Protein AF-A0A7C7SXH1-F1 (afdb_monomer)

Sequence (240 aa):
MQTIDVVIFTVVITLVTLAMAQTVIFKLSSDSTQVHVIHKIIGRLGLGAAGFALFLSVFVLGENKGVLLILIVLAIAAIGSFLQKLKKRGEPKPENPPVPDDQISSHEPDATLAWCANCQTHTYPGKQTVTPTDEYGNVTSTYQVECCGHCQSHMLWNVPSTIRKTTYGCCGCATVPALIMLACLIWGWLYGSQNGFALAAIMAVLLLPIMGFVTWFVYLHTRWRSWVKRQRTQSTSQTG

Structure (mmCIF, N/CA/C/O backbone):
data_AF-A0A7C7SXH1-F1
#
_entry.id   AF-A0A7C7SXH1-F1
#
loop_
_atom_site.group_PDB
_atom_site.id
_atom_site.type_symbol
_atom_site.label_atom_id
_atom_site.label_alt_id
_atom_site.label_comp_id
_atom_site.label_asym_id
_atom_site.label_entity_id
_atom_site.label_seq_id
_atom_site.pdbx_PDB_ins_code
_atom_site.Cartn_x
_atom_site.Cartn_y
_atom_site.Cartn_z
_atom_site.occupancy
_atom_site.B_iso_or_equiv
_atom_site.auth_seq_id
_atom_site.auth_comp_id
_atom_site.auth_asym_id
_atom_site.auth_atom_id
_atom_site.pdbx_PDB_model_num
ATOM 1 N N . MET A 1 1 ? -16.141 6.640 25.175 1.00 61.34 1 MET A N 1
ATOM 2 C CA . MET A 1 1 ? -15.595 5.269 25.059 1.00 61.34 1 MET A CA 1
ATOM 3 C C . MET A 1 1 ? -15.003 4.922 26.419 1.00 61.34 1 MET A C 1
ATOM 5 O O . MET A 1 1 ? -14.313 5.773 26.964 1.00 61.34 1 MET A O 1
ATOM 9 N N . GLN A 1 2 ? -15.370 3.790 27.025 1.00 78.69 2 GLN A N 1
ATOM 10 C CA . GLN A 1 2 ? -14.862 3.411 28.353 1.00 78.69 2 GLN A CA 1
ATOM 11 C C . GLN A 1 2 ? -13.402 2.948 28.238 1.00 78.69 2 GLN A C 1
ATOM 13 O O . GLN A 1 2 ? -12.992 2.474 27.180 1.00 78.69 2 GLN A O 1
ATOM 18 N N . THR A 1 3 ? -12.615 3.049 29.312 1.00 75.31 3 THR A N 1
ATOM 19 C CA . THR A 1 3 ? -11.190 2.661 29.318 1.00 75.31 3 THR A CA 1
ATOM 20 C C . THR A 1 3 ? -10.972 1.231 28.816 1.00 75.31 3 THR A C 1
ATOM 22 O O . THR A 1 3 ? -10.034 0.974 28.066 1.00 75.31 3 THR A O 1
ATOM 25 N N . ILE A 1 4 ? -11.876 0.310 29.159 1.00 69.44 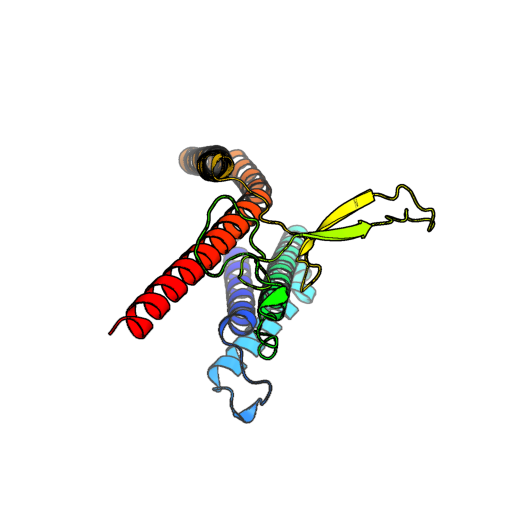4 ILE A N 1
ATOM 26 C CA . ILE A 1 4 ? -11.803 -1.091 28.729 1.00 69.44 4 ILE A CA 1
ATOM 27 C C . ILE A 1 4 ? -12.020 -1.264 27.219 1.00 69.44 4 ILE A C 1
ATOM 29 O O . ILE A 1 4 ? -11.325 -2.061 26.593 1.00 69.44 4 ILE A O 1
ATOM 33 N N . ASP A 1 5 ? -12.896 -0.457 26.608 1.00 80.00 5 ASP A N 1
ATOM 34 C CA . ASP A 1 5 ? -13.114 -0.465 25.158 1.00 80.00 5 ASP A CA 1
ATOM 35 C C . ASP A 1 5 ? -11.825 -0.068 24.426 1.00 80.00 5 ASP A C 1
ATOM 37 O O . ASP A 1 5 ? -11.448 -0.693 23.438 1.00 80.00 5 ASP A O 1
ATOM 41 N N . VAL A 1 6 ? -11.129 0.959 24.932 1.00 77.38 6 VAL A N 1
ATOM 42 C CA . VAL A 1 6 ? -9.878 1.463 24.343 1.00 77.38 6 VAL A CA 1
ATOM 43 C C . VAL A 1 6 ? -8.784 0.399 24.405 1.00 77.38 6 VAL A C 1
ATOM 45 O O . VAL A 1 6 ? -8.061 0.204 23.426 1.00 77.38 6 VAL A O 1
ATOM 48 N N . VAL A 1 7 ? -8.682 -0.326 25.524 1.00 70.06 7 VAL A N 1
ATOM 49 C CA . VAL A 1 7 ? -7.733 -1.439 25.678 1.00 70.06 7 VAL A CA 1
ATOM 50 C C . VAL A 1 7 ? -8.034 -2.544 24.667 1.00 70.06 7 VAL A C 1
ATOM 52 O O . VAL A 1 7 ? -7.127 -2.976 23.956 1.00 70.06 7 VAL A O 1
ATOM 55 N N . ILE A 1 8 ? -9.300 -2.953 24.537 1.00 74.88 8 ILE A N 1
ATOM 56 C CA . ILE A 1 8 ? -9.713 -3.997 23.588 1.00 74.88 8 ILE A CA 1
ATOM 57 C C . ILE A 1 8 ? -9.401 -3.574 22.146 1.00 74.88 8 ILE A C 1
ATOM 59 O O . ILE A 1 8 ? -8.771 -4.336 21.412 1.00 74.88 8 ILE A O 1
ATOM 63 N N . PHE A 1 9 ? -9.767 -2.349 21.752 1.00 82.25 9 PHE A N 1
ATOM 64 C CA . PHE A 1 9 ? -9.454 -1.804 20.426 1.00 82.25 9 PHE A CA 1
ATOM 65 C C . PHE A 1 9 ? -7.950 -1.828 20.148 1.00 82.25 9 PHE A C 1
ATOM 67 O O . PHE A 1 9 ? -7.515 -2.327 19.110 1.00 82.25 9 PHE A O 1
ATOM 74 N N . THR A 1 10 ? -7.151 -1.326 21.089 1.00 76.69 10 THR A N 1
ATOM 75 C CA . THR A 1 10 ? -5.697 -1.217 20.932 1.00 76.69 10 THR A CA 1
ATOM 76 C C . THR A 1 10 ? -5.054 -2.592 20.776 1.00 76.69 10 THR A C 1
ATOM 78 O O . THR A 1 10 ? -4.259 -2.796 19.858 1.00 76.69 10 THR A O 1
ATOM 81 N N . VAL A 1 11 ? -5.422 -3.558 21.623 1.00 74.50 11 VAL A N 1
ATOM 82 C CA . VAL A 1 11 ? -4.876 -4.923 21.577 1.00 74.50 11 VAL A CA 1
ATOM 83 C C . VAL A 1 11 ? -5.246 -5.614 20.265 1.00 74.50 11 VAL A C 1
ATOM 85 O O . VAL A 1 11 ? -4.367 -6.148 19.588 1.00 74.50 11 VAL A O 1
ATOM 88 N N . VAL A 1 12 ? -6.520 -5.561 19.864 1.00 81.25 12 VAL A N 1
ATOM 89 C CA . VAL A 1 12 ? -6.998 -6.220 18.640 1.00 81.25 12 VAL A CA 1
ATOM 90 C C . VAL A 1 12 ? -6.325 -5.633 17.402 1.00 81.25 12 VAL A C 1
ATOM 92 O O . VAL A 1 12 ? -5.764 -6.379 16.599 1.00 81.25 12 VAL A O 1
ATOM 95 N N . ILE A 1 13 ? -6.312 -4.304 17.268 1.00 83.94 13 ILE A N 1
ATOM 96 C CA . ILE A 1 13 ? -5.697 -3.628 16.118 1.00 83.94 13 ILE A CA 1
ATOM 97 C C . ILE A 1 13 ? -4.200 -3.940 16.047 1.00 83.94 13 ILE A C 1
ATOM 99 O O . ILE A 1 13 ? -3.688 -4.231 14.965 1.00 83.94 13 ILE A O 1
ATOM 103 N N . THR A 1 14 ? -3.501 -3.935 17.185 1.00 77.75 14 THR A N 1
ATOM 104 C CA . THR A 1 14 ? -2.058 -4.209 17.237 1.00 77.75 14 THR A CA 1
ATOM 105 C C . THR A 1 14 ? -1.744 -5.631 16.776 1.00 77.75 14 THR A C 1
ATOM 107 O O . THR A 1 14 ? -0.884 -5.820 15.915 1.00 77.75 14 THR A O 1
ATOM 110 N N . LEU A 1 15 ? -2.466 -6.634 17.286 1.00 72.12 15 LEU A N 1
ATOM 111 C CA . LEU A 1 15 ? -2.242 -8.038 16.930 1.00 72.12 15 LEU A CA 1
ATOM 112 C C . LEU A 1 15 ? -2.565 -8.325 15.458 1.00 72.12 15 LEU A C 1
ATOM 114 O O . LEU A 1 15 ? -1.785 -8.998 14.780 1.00 72.12 15 LEU A O 1
ATOM 118 N N . VAL A 1 16 ? -3.672 -7.782 14.941 1.00 78.31 16 VAL A N 1
ATOM 119 C CA . VAL A 1 16 ? -4.055 -7.933 13.527 1.00 78.31 16 VAL A CA 1
ATOM 120 C C . VAL A 1 16 ? -3.039 -7.242 12.615 1.00 78.31 16 VAL A C 1
ATOM 122 O O . VAL A 1 16 ? -2.594 -7.831 11.629 1.00 78.31 16 VAL A O 1
ATOM 125 N N . THR A 1 17 ? -2.603 -6.028 12.960 1.00 81.81 17 THR A N 1
ATOM 126 C CA . THR A 1 17 ? -1.604 -5.286 12.177 1.00 81.81 17 THR A CA 1
ATOM 127 C C . THR A 1 17 ? -0.257 -6.004 12.167 1.00 81.81 17 THR A C 1
ATOM 129 O O . THR A 1 17 ? 0.349 -6.134 11.105 1.00 81.81 17 THR A O 1
ATOM 132 N N . LEU A 1 18 ? 0.199 -6.528 13.311 1.00 75.56 18 LEU A N 1
ATOM 133 C CA . LEU A 1 18 ? 1.439 -7.306 13.406 1.00 75.56 18 LEU A CA 1
ATOM 134 C C . LEU A 1 18 ? 1.384 -8.577 12.550 1.00 75.56 18 LEU A C 1
ATOM 136 O O . LEU A 1 18 ? 2.324 -8.843 11.800 1.00 75.56 18 LEU A O 1
ATOM 140 N N . ALA A 1 19 ? 0.287 -9.335 12.603 1.00 75.62 19 ALA A N 1
ATOM 141 C CA . ALA A 1 19 ? 0.119 -10.531 11.776 1.00 75.62 19 ALA A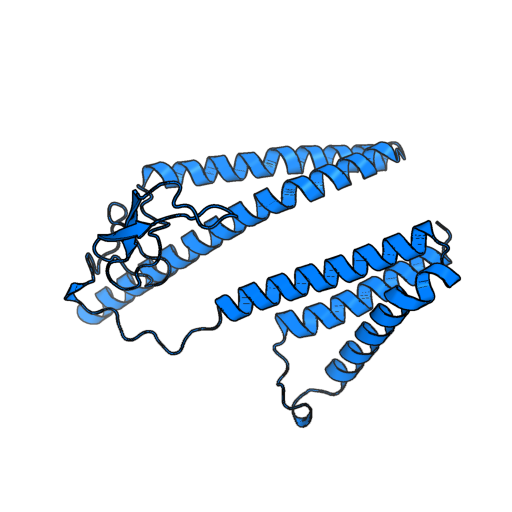 CA 1
ATOM 142 C C . ALA A 1 19 ? 0.070 -10.198 10.272 1.00 75.62 19 ALA A C 1
ATOM 144 O O . ALA A 1 19 ? 0.693 -10.880 9.450 1.00 75.62 19 ALA A O 1
ATOM 145 N N . MET A 1 20 ? -0.594 -9.104 9.893 1.00 79.75 20 MET A N 1
ATOM 146 C CA . MET A 1 20 ? -0.605 -8.650 8.501 1.00 79.75 20 MET A CA 1
ATOM 147 C C . MET A 1 20 ? 0.773 -8.160 8.045 1.00 79.75 20 MET A C 1
ATOM 149 O O . MET A 1 20 ? 1.220 -8.532 6.958 1.00 79.75 20 MET A O 1
ATOM 153 N N . ALA A 1 21 ? 1.492 -7.410 8.881 1.00 74.81 21 ALA A N 1
ATOM 154 C CA . ALA A 1 21 ? 2.858 -6.974 8.607 1.00 74.81 21 ALA A CA 1
ATOM 155 C C . ALA A 1 21 ? 3.801 -8.169 8.413 1.00 74.81 21 ALA A C 1
ATOM 157 O O . ALA A 1 21 ? 4.607 -8.169 7.484 1.00 74.81 21 ALA A O 1
ATOM 158 N N . GLN A 1 22 ? 3.652 -9.230 9.211 1.00 71.50 22 GLN A N 1
ATOM 159 C CA . GLN A 1 22 ? 4.402 -10.474 9.030 1.00 71.50 22 GLN A CA 1
ATOM 160 C C . GLN A 1 22 ? 4.177 -11.110 7.664 1.00 71.50 22 GLN A C 1
ATOM 162 O O . GLN A 1 22 ? 5.134 -11.484 6.984 1.00 71.50 22 GLN A O 1
ATOM 167 N N . THR A 1 23 ? 2.922 -11.159 7.235 1.00 70.00 23 THR A N 1
ATOM 168 C CA . THR A 1 23 ? 2.552 -11.787 5.967 1.00 70.00 23 THR A CA 1
ATOM 169 C C . THR A 1 23 ? 3.005 -10.948 4.762 1.00 70.00 23 THR A C 1
ATOM 171 O O . THR A 1 23 ? 3.428 -11.490 3.743 1.00 70.00 23 THR A O 1
ATOM 174 N N . VAL A 1 24 ? 2.967 -9.615 4.867 1.00 66.94 24 VAL A N 1
ATOM 175 C CA . VAL A 1 24 ? 3.350 -8.694 3.780 1.00 66.94 24 VAL A CA 1
ATOM 176 C C . VAL A 1 24 ? 4.870 -8.504 3.689 1.00 66.94 24 VAL A C 1
ATOM 178 O O . VAL A 1 24 ? 5.433 -8.520 2.589 1.00 66.94 24 VAL A O 1
ATOM 181 N N . ILE A 1 25 ? 5.554 -8.310 4.819 1.00 63.72 25 ILE A N 1
ATOM 182 C CA . ILE A 1 25 ? 6.959 -7.878 4.864 1.00 63.72 25 ILE A CA 1
ATOM 183 C C . ILE A 1 25 ? 7.896 -9.084 4.840 1.00 63.72 25 ILE A C 1
ATOM 185 O O . ILE A 1 25 ? 8.724 -9.187 3.934 1.00 63.72 25 ILE A O 1
ATOM 189 N N . PHE A 1 26 ? 7.726 -10.022 5.774 1.00 54.56 26 PHE A N 1
ATOM 190 C CA . PHE A 1 26 ? 8.754 -11.016 6.102 1.00 54.56 26 PHE A CA 1
ATOM 191 C C . PHE A 1 26 ? 8.768 -12.267 5.215 1.00 54.56 26 PHE A C 1
ATOM 193 O O . PHE A 1 26 ? 9.632 -13.112 5.412 1.00 54.56 26 PHE A O 1
ATOM 200 N N . LYS A 1 27 ? 7.863 -12.374 4.226 1.00 55.31 27 LYS A N 1
ATOM 201 C CA . LYS A 1 27 ? 7.794 -13.474 3.237 1.00 55.31 27 LYS A CA 1
ATOM 202 C C . LYS A 1 27 ? 8.101 -14.834 3.887 1.00 55.31 27 LYS A C 1
ATOM 204 O O . LYS A 1 27 ? 9.021 -15.538 3.484 1.00 55.31 27 LYS A O 1
ATOM 209 N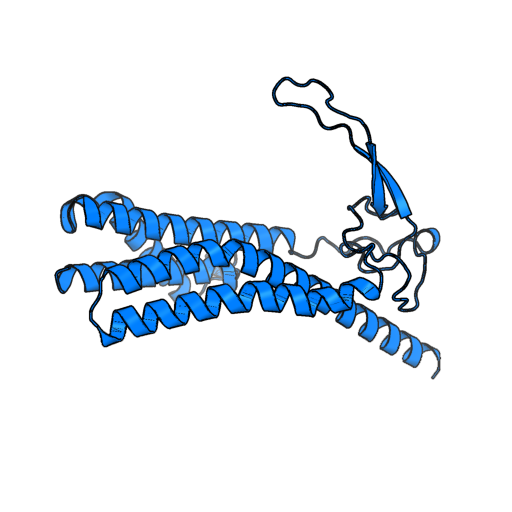 N . LEU A 1 28 ? 7.353 -15.146 4.946 1.00 55.31 28 LEU A N 1
ATOM 210 C CA . LEU A 1 28 ? 7.495 -16.396 5.683 1.00 55.31 28 LEU A CA 1
ATOM 211 C C . LEU A 1 28 ? 7.348 -17.565 4.706 1.00 55.31 28 LEU A C 1
ATOM 213 O O . LEU A 1 28 ? 6.404 -17.588 3.913 1.00 55.31 28 LEU A O 1
ATOM 217 N N . SER A 1 29 ? 8.315 -18.485 4.737 1.00 51.88 29 SER A N 1
ATOM 218 C CA . SER A 1 29 ? 8.296 -19.687 3.904 1.00 51.88 29 SER A CA 1
ATOM 219 C C . SER A 1 29 ? 6.962 -20.414 4.073 1.00 51.88 29 SER A C 1
ATOM 221 O O . SER A 1 29 ? 6.437 -20.507 5.186 1.00 51.88 29 SER A O 1
ATOM 223 N N . SER A 1 30 ? 6.409 -20.939 2.976 1.00 55.88 30 SER A N 1
ATOM 224 C CA . SER A 1 30 ? 5.232 -21.814 3.045 1.00 55.88 30 SER A CA 1
ATOM 225 C C . SER A 1 30 ? 5.538 -23.111 3.797 1.00 55.88 30 SER A C 1
ATOM 227 O O . SER A 1 30 ? 4.619 -23.782 4.263 1.00 55.88 30 SER A O 1
ATOM 229 N N . ASP A 1 31 ? 6.821 -23.460 3.926 1.00 56.00 31 ASP A N 1
ATOM 230 C CA . ASP A 1 31 ? 7.278 -24.553 4.768 1.00 56.00 31 ASP A CA 1
ATOM 231 C C . ASP A 1 31 ? 7.251 -24.131 6.242 1.00 56.00 31 ASP A C 1
ATOM 233 O O . ASP A 1 31 ? 8.115 -23.406 6.746 1.00 56.00 31 ASP A O 1
ATOM 237 N N . SER A 1 32 ? 6.230 -24.615 6.950 1.00 53.44 32 SER A N 1
ATOM 238 C CA . SER A 1 32 ? 6.022 -24.306 8.361 1.00 53.44 32 SER A CA 1
ATOM 239 C C . SER A 1 32 ? 7.185 -24.750 9.256 1.00 53.44 32 SER A C 1
ATOM 241 O O . SER A 1 32 ? 7.311 -24.233 10.365 1.00 53.44 32 SER A O 1
ATOM 243 N N . THR A 1 33 ? 8.049 -25.671 8.821 1.00 57.97 33 THR A N 1
ATOM 244 C CA . THR A 1 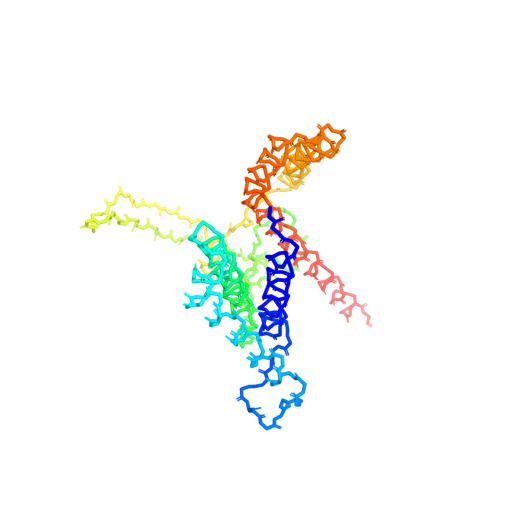33 ? 9.193 -26.142 9.620 1.00 57.97 33 THR A CA 1
ATOM 245 C C . THR A 1 33 ? 10.347 -25.135 9.658 1.00 57.97 33 THR A C 1
ATOM 247 O O . THR A 1 33 ? 11.066 -25.080 10.652 1.00 57.97 33 THR A O 1
ATOM 250 N N . GLN A 1 34 ? 10.453 -24.260 8.652 1.00 51.84 34 GLN A N 1
ATOM 251 C CA . GLN A 1 34 ? 11.508 -23.241 8.531 1.00 51.84 34 GLN A CA 1
ATOM 252 C C . GLN A 1 34 ? 11.148 -21.902 9.194 1.00 51.84 34 GLN A C 1
ATOM 254 O O . GLN A 1 34 ? 11.956 -20.975 9.248 1.00 51.84 34 GLN A O 1
ATOM 259 N N . VAL A 1 35 ? 9.920 -21.774 9.700 1.00 58.59 35 VAL A N 1
ATOM 260 C CA . VAL A 1 35 ? 9.429 -20.548 10.330 1.00 58.59 35 VAL A CA 1
ATOM 261 C C . VAL A 1 35 ? 9.722 -20.560 11.828 1.00 58.59 35 VAL A C 1
ATOM 263 O O . VAL A 1 35 ? 9.207 -21.408 12.564 1.00 58.59 35 VAL A O 1
ATOM 266 N N . HIS A 1 36 ? 10.482 -19.562 12.288 1.00 67.12 36 HIS A N 1
ATOM 267 C CA . HIS A 1 36 ? 10.787 -19.358 13.705 1.00 67.12 36 HIS A CA 1
ATOM 268 C C . HIS A 1 36 ? 9.501 -19.317 14.550 1.00 67.12 36 HIS A C 1
ATOM 270 O O . HIS A 1 36 ? 8.518 -18.668 14.178 1.00 67.12 36 HIS A O 1
ATOM 276 N N . VAL A 1 37 ? 9.506 -19.983 15.711 1.00 69.31 37 VAL A N 1
ATOM 277 C CA . VAL A 1 37 ? 8.318 -20.202 16.568 1.00 69.31 37 VAL A CA 1
ATOM 278 C C . VAL A 1 37 ? 7.564 -18.901 16.888 1.00 69.31 37 VAL A C 1
ATOM 280 O O . VAL A 1 37 ? 6.334 -18.878 16.892 1.00 69.31 37 VAL A O 1
ATOM 283 N N . ILE A 1 38 ? 8.294 -17.798 17.063 1.00 56.81 38 ILE A N 1
ATOM 284 C CA . ILE A 1 38 ? 7.754 -16.463 17.361 1.00 56.81 38 ILE A CA 1
ATOM 285 C C . ILE A 1 38 ? 6.778 -15.980 16.273 1.00 56.81 38 ILE A C 1
ATOM 287 O O . ILE A 1 38 ? 5.715 -15.448 16.590 1.00 56.81 38 ILE A O 1
ATOM 291 N N . HIS A 1 39 ? 7.071 -16.215 14.991 1.00 67.31 39 HIS A N 1
ATOM 292 C CA . HIS A 1 39 ? 6.182 -15.808 13.897 1.00 67.31 39 HIS A CA 1
ATOM 293 C C . HIS A 1 39 ? 4.887 -16.626 13.860 1.00 67.31 39 HIS A C 1
ATOM 295 O O . HIS A 1 39 ? 3.824 -16.085 13.563 1.00 67.31 39 HIS A O 1
ATOM 301 N N . LYS A 1 40 ? 4.942 -17.910 14.238 1.00 69.88 40 LYS A N 1
ATOM 302 C CA . LYS A 1 40 ? 3.739 -18.751 14.360 1.00 69.88 40 LYS A CA 1
ATOM 303 C C . LYS A 1 40 ? 2.828 -18.261 15.481 1.00 69.88 40 LYS A C 1
ATOM 305 O O . LYS A 1 40 ? 1.612 -18.231 15.308 1.00 69.88 40 LYS A O 1
ATOM 310 N N . ILE A 1 41 ? 3.413 -17.876 16.617 1.00 69.81 41 ILE A N 1
ATOM 311 C CA . ILE A 1 41 ? 2.668 -17.344 17.765 1.00 69.81 41 ILE A CA 1
ATOM 312 C C . ILE A 1 41 ? 1.967 -16.043 17.373 1.00 69.81 41 ILE A C 1
ATOM 314 O O . ILE A 1 41 ? 0.759 -15.927 17.557 1.00 69.81 41 ILE A O 1
ATOM 318 N N . ILE A 1 42 ? 2.691 -15.098 16.768 1.00 68.38 42 ILE A N 1
ATOM 319 C CA . ILE A 1 42 ? 2.122 -13.805 16.364 1.00 68.38 42 ILE A CA 1
ATOM 320 C C . ILE A 1 42 ? 1.016 -13.988 15.314 1.00 68.38 42 ILE A C 1
ATOM 322 O O . ILE A 1 42 ? -0.047 -13.385 15.449 1.00 68.38 42 ILE A O 1
ATOM 326 N N . GLY A 1 43 ? 1.205 -14.875 14.331 1.00 72.50 43 GLY A N 1
ATOM 327 C CA . GLY A 1 43 ? 0.164 -15.201 13.352 1.00 72.50 43 GLY A CA 1
ATOM 328 C C . GLY A 1 43 ? -1.107 -15.775 13.992 1.00 72.50 43 GLY A C 1
ATOM 329 O O . GLY A 1 43 ? -2.211 -15.347 13.659 1.00 72.50 43 GLY A O 1
ATOM 330 N N . ARG A 1 44 ? -0.972 -16.695 14.960 1.00 78.50 44 ARG A N 1
ATOM 331 C CA . ARG A 1 44 ? -2.117 -17.262 15.699 1.00 78.50 44 ARG A CA 1
ATOM 332 C C . ARG A 1 44 ? -2.824 -16.224 16.568 1.00 78.50 44 ARG A C 1
ATOM 334 O O . ARG A 1 44 ? -4.050 -16.208 16.598 1.00 78.50 44 ARG A O 1
ATOM 341 N N . LEU A 1 45 ? -2.073 -15.350 17.239 1.00 67.69 45 LEU A N 1
ATOM 342 C CA . LEU A 1 45 ? -2.638 -14.266 18.047 1.00 67.69 45 LEU A CA 1
ATOM 343 C C . LEU A 1 45 ? -3.389 -13.246 17.184 1.00 67.69 45 LEU A C 1
ATOM 345 O O . LEU A 1 45 ? -4.492 -12.847 17.543 1.00 67.69 45 LEU A O 1
ATOM 349 N N . GLY A 1 46 ? -2.841 -12.867 16.026 1.00 74.62 46 GLY A N 1
ATOM 350 C CA . GLY A 1 46 ? -3.525 -11.983 15.081 1.00 74.62 46 GLY A CA 1
ATOM 351 C C . GLY A 1 46 ? -4.788 -12.607 14.489 1.00 74.62 46 GLY A C 1
ATOM 352 O O . GLY A 1 46 ? -5.809 -11.930 14.392 1.00 74.62 46 GLY A O 1
ATOM 353 N N . LEU A 1 47 ? -4.762 -13.907 14.166 1.00 82.00 47 LEU A N 1
ATOM 354 C CA . LEU A 1 47 ? -5.952 -14.632 13.712 1.00 82.00 47 LEU A CA 1
ATOM 355 C C . LEU A 1 47 ? -7.022 -14.709 14.812 1.00 82.00 47 LEU A C 1
ATOM 357 O O . LEU A 1 47 ? -8.195 -14.467 14.541 1.00 82.00 47 LEU A O 1
ATOM 361 N N . GLY A 1 48 ? -6.620 -14.992 16.054 1.00 78.94 48 GLY A N 1
ATOM 362 C CA . GLY A 1 48 ? -7.519 -14.985 17.208 1.00 78.94 48 GLY A CA 1
ATOM 363 C C . GLY A 1 48 ? -8.141 -13.608 17.454 1.00 78.94 48 GLY A C 1
ATOM 364 O O . GLY A 1 48 ? -9.348 -13.509 17.659 1.00 78.94 48 GLY A O 1
ATOM 365 N N . ALA A 1 49 ? -7.349 -12.537 17.353 1.00 77.25 49 ALA A N 1
ATOM 366 C CA . ALA A 1 49 ? -7.827 -11.161 17.473 1.00 77.25 49 ALA A CA 1
ATOM 367 C C . ALA A 1 49 ? -8.807 -10.779 16.350 1.00 77.25 49 ALA A C 1
ATOM 369 O O . ALA A 1 49 ? -9.827 -10.145 16.618 1.00 77.25 49 ALA A O 1
ATOM 370 N N . ALA A 1 50 ? -8.545 -11.208 15.111 1.00 80.38 50 ALA A N 1
ATOM 371 C CA . ALA A 1 50 ? -9.476 -11.028 14.000 1.00 80.38 50 ALA A CA 1
ATOM 372 C C . ALA A 1 50 ? -10.781 -11.812 14.219 1.00 80.38 50 ALA A C 1
ATOM 374 O O . ALA A 1 50 ? -11.861 -11.271 13.999 1.00 80.38 50 ALA A O 1
ATOM 375 N N . GLY A 1 51 ? -10.701 -13.052 14.714 1.00 80.25 51 GLY A N 1
ATOM 376 C CA . GLY A 1 51 ? -11.873 -13.846 15.088 1.00 80.25 51 GLY A CA 1
ATOM 377 C C . GLY A 1 51 ? -12.706 -13.173 16.183 1.00 80.25 51 GLY A C 1
ATOM 378 O O . GLY A 1 51 ? -13.920 -13.045 16.046 1.00 80.25 51 GLY A O 1
ATOM 379 N N . PHE A 1 52 ? -12.060 -12.656 17.232 1.00 86.06 52 PHE A N 1
ATOM 380 C CA . PHE A 1 52 ? -12.739 -11.867 18.261 1.00 86.06 52 PHE A CA 1
ATOM 381 C C . PHE A 1 52 ? -13.443 -10.644 17.660 1.00 86.06 52 PHE A C 1
ATOM 383 O O . PHE A 1 52 ? -14.621 -10.415 17.937 1.00 86.06 52 PHE A O 1
ATOM 390 N N . ALA A 1 53 ? -12.747 -9.884 16.809 1.00 86.69 53 ALA A N 1
ATOM 391 C CA . ALA A 1 53 ? -13.313 -8.712 16.157 1.00 86.69 53 ALA A CA 1
ATOM 392 C C . ALA A 1 53 ? -14.561 -9.062 15.338 1.00 86.69 53 ALA A C 1
ATOM 394 O O . ALA A 1 53 ? -15.570 -8.381 15.467 1.00 86.69 53 ALA A O 1
ATOM 395 N N . LEU A 1 54 ? -14.516 -10.130 14.541 1.00 80.38 54 LEU A N 1
ATOM 396 C CA . LEU A 1 54 ? -15.599 -10.500 13.629 1.00 80.38 54 LEU A CA 1
ATOM 397 C C . LEU A 1 54 ? -16.819 -11.110 14.329 1.00 80.38 54 LEU A C 1
ATOM 399 O O . LEU A 1 54 ? -17.939 -10.849 13.902 1.00 80.38 54 LEU A O 1
ATOM 403 N N . PHE A 1 55 ? -16.619 -11.902 15.387 1.00 83.00 55 PHE A N 1
ATOM 404 C CA . PHE A 1 55 ? -17.698 -12.717 15.962 1.00 83.00 55 PHE A CA 1
ATOM 405 C C . PHE A 1 55 ? -18.130 -12.302 17.371 1.00 83.00 55 PHE A C 1
ATOM 407 O O . PHE A 1 55 ? -19.280 -12.518 17.740 1.00 83.00 55 PHE A O 1
ATOM 414 N N . LEU A 1 56 ? -17.233 -11.717 18.171 1.00 80.94 56 LEU A N 1
ATOM 415 C CA . LEU A 1 56 ? -17.478 -11.463 19.599 1.00 80.94 56 LEU A CA 1
ATOM 416 C C . LEU A 1 56 ? -17.544 -9.972 19.950 1.00 80.94 56 LEU A C 1
ATOM 418 O O . LEU A 1 56 ? -18.119 -9.608 20.974 1.00 80.94 56 LEU A O 1
ATOM 422 N N . SER A 1 57 ? -17.001 -9.094 19.104 1.00 85.44 57 SER A N 1
ATOM 423 C CA . SER A 1 57 ? -16.891 -7.661 19.402 1.00 85.44 57 SER A CA 1
ATOM 424 C C . SER A 1 57 ? -18.236 -6.964 19.608 1.00 85.44 57 SER A C 1
ATOM 426 O O . SER A 1 57 ? -18.341 -6.114 20.486 1.00 85.44 57 SER A O 1
ATOM 428 N N . VAL A 1 58 ? -19.271 -7.337 18.850 1.00 84.00 58 VAL A N 1
ATOM 429 C CA . VAL A 1 58 ? -20.618 -6.750 18.947 1.00 84.00 58 VAL A CA 1
ATOM 430 C C . VAL A 1 58 ? -21.263 -7.065 20.296 1.00 84.00 58 VAL A C 1
ATOM 432 O O . VAL A 1 58 ? -21.864 -6.183 20.907 1.00 84.00 58 VAL A O 1
ATOM 435 N N . PHE A 1 59 ? -21.068 -8.284 20.804 1.00 80.38 59 PHE A N 1
ATOM 436 C CA . PHE A 1 59 ? -21.585 -8.705 22.108 1.00 80.38 59 PHE A CA 1
ATOM 437 C C . PHE A 1 59 ? -20.835 -8.053 23.276 1.00 80.38 59 PHE A C 1
ATOM 439 O O . PHE A 1 59 ? -21.441 -7.757 24.301 1.00 80.38 59 PHE A O 1
ATOM 446 N N . VAL A 1 60 ? -19.526 -7.817 23.128 1.00 78.31 60 VAL A N 1
ATOM 447 C CA . VAL A 1 60 ? -18.669 -7.298 24.210 1.00 78.31 60 VAL A CA 1
ATOM 448 C C . VAL A 1 60 ? -18.636 -5.767 24.259 1.00 78.31 60 VAL A C 1
ATOM 450 O O . VAL A 1 60 ? -18.650 -5.187 25.340 1.00 78.31 60 VAL A O 1
ATOM 453 N N . LEU A 1 61 ? -18.580 -5.096 23.106 1.00 83.06 61 LEU A N 1
ATOM 454 C CA . LEU A 1 61 ? -18.388 -3.640 23.004 1.00 83.06 61 LEU A CA 1
ATOM 455 C C . LEU A 1 61 ? -19.691 -2.879 22.704 1.00 83.06 61 LEU A C 1
ATOM 457 O O . LEU A 1 61 ? -19.715 -1.642 22.762 1.00 83.06 61 LEU A O 1
ATOM 461 N N . GLY A 1 62 ? -20.762 -3.609 22.385 1.00 87.31 62 GLY A N 1
ATOM 462 C CA . GLY A 1 62 ? -22.018 -3.077 21.869 1.00 87.31 62 GLY A CA 1
ATOM 463 C C . GLY A 1 62 ? -21.980 -2.849 20.356 1.00 87.31 62 GLY A C 1
ATOM 464 O O . GLY A 1 62 ? -20.915 -2.740 19.747 1.00 87.31 62 GLY A O 1
ATOM 465 N N . GLU A 1 63 ? -23.164 -2.740 19.754 1.00 85.69 63 GLU A N 1
ATOM 466 C CA . GLU A 1 63 ? -23.381 -2.749 18.301 1.00 85.69 63 GLU A CA 1
ATOM 467 C C . GLU A 1 63 ? -22.506 -1.742 17.543 1.00 85.69 63 GLU A C 1
ATOM 469 O O . GLU A 1 63 ? -21.676 -2.133 16.724 1.00 85.69 63 GLU A O 1
ATOM 474 N N . ASN A 1 64 ? -22.577 -0.458 17.903 1.00 87.06 64 ASN A N 1
ATOM 475 C CA . ASN A 1 64 ? -21.835 0.599 17.207 1.00 87.06 64 ASN A CA 1
ATOM 476 C C . ASN A 1 64 ? -20.309 0.405 17.260 1.00 87.06 64 ASN A C 1
ATOM 478 O O . ASN A 1 64 ? -19.609 0.630 16.274 1.00 87.06 64 ASN A O 1
ATOM 482 N N . LYS A 1 65 ? -19.771 -0.009 18.414 1.00 86.94 65 LYS A N 1
ATOM 483 C CA . LYS A 1 65 ? -18.319 -0.161 18.603 1.00 86.94 65 LYS A CA 1
ATOM 484 C C . LYS A 1 65 ? -17.807 -1.476 18.023 1.00 86.94 65 LYS A C 1
ATOM 486 O O . LYS A 1 65 ? -16.710 -1.500 17.472 1.00 86.94 65 LYS A O 1
ATOM 491 N N . GLY A 1 66 ? -18.591 -2.546 18.128 1.00 86.25 66 GLY A N 1
ATOM 492 C CA . GLY A 1 66 ? -18.278 -3.832 17.515 1.00 86.25 66 GLY A CA 1
ATOM 493 C C . GLY A 1 66 ? -18.218 -3.715 15.997 1.00 86.25 66 GLY A C 1
ATOM 494 O O . GLY A 1 66 ? -17.208 -4.074 15.396 1.00 86.25 66 GLY A O 1
ATOM 495 N N . VAL A 1 67 ? -19.230 -3.091 15.384 1.00 88.44 67 VAL A N 1
ATOM 496 C CA . VAL A 1 67 ? -19.241 -2.817 13.938 1.00 88.44 67 VAL A CA 1
ATOM 497 C C . VAL A 1 67 ? -18.038 -1.963 13.528 1.00 88.44 67 VAL A C 1
ATOM 499 O O . VAL A 1 67 ? -17.368 -2.286 12.548 1.00 88.44 67 VAL A O 1
ATOM 502 N N . LEU A 1 68 ? -17.687 -0.926 14.297 1.00 89.75 68 LEU A N 1
ATOM 503 C CA . LEU A 1 68 ? -16.491 -0.124 14.024 1.00 89.75 68 LEU A CA 1
ATOM 504 C C . LEU A 1 68 ? -15.201 -0.966 14.048 1.00 89.75 68 LEU A C 1
ATOM 506 O O . LEU A 1 68 ? -14.372 -0.842 13.147 1.00 89.75 68 LEU A O 1
ATOM 510 N N . LEU A 1 69 ? -15.028 -1.835 15.049 1.00 86.19 69 LEU A N 1
ATOM 511 C CA . LEU A 1 69 ? -13.853 -2.704 15.154 1.00 86.19 69 LEU A CA 1
ATOM 512 C C . LEU A 1 69 ? -13.778 -3.704 13.989 1.00 86.19 69 LEU A C 1
ATOM 514 O O . LEU A 1 69 ? -12.698 -3.919 13.437 1.00 86.19 69 LEU A O 1
ATOM 518 N N . ILE A 1 70 ? -14.923 -4.261 13.579 1.00 89.31 70 ILE A N 1
ATOM 519 C CA . ILE A 1 70 ? -15.049 -5.134 12.403 1.00 89.31 70 ILE A CA 1
ATOM 520 C C . ILE A 1 70 ?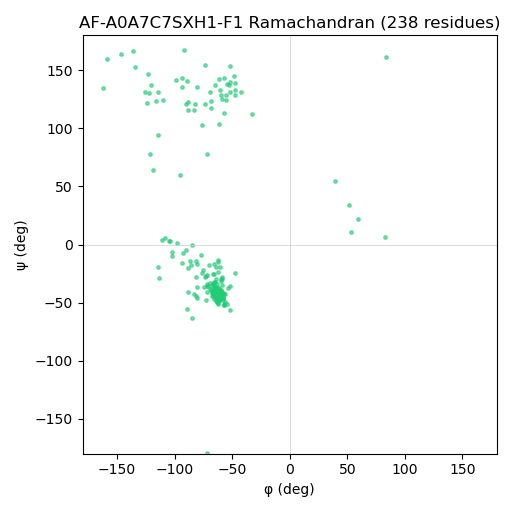 -14.555 -4.412 11.150 1.00 89.31 70 ILE A C 1
ATOM 522 O O . ILE A 1 70 ? -13.691 -4.930 10.441 1.00 89.31 70 ILE A O 1
ATOM 526 N N . LEU A 1 71 ? -15.060 -3.202 10.896 1.00 87.38 71 LEU A N 1
ATOM 527 C CA . LEU A 1 71 ? -14.689 -2.419 9.718 1.00 87.38 71 LEU A CA 1
ATOM 528 C C . LEU A 1 71 ? -13.189 -2.107 9.689 1.00 87.38 71 LEU A C 1
ATOM 530 O O . LEU A 1 71 ? -12.565 -2.221 8.636 1.00 87.38 71 LEU A O 1
ATOM 534 N N . ILE A 1 72 ? -12.588 -1.781 10.837 1.00 88.38 72 ILE A N 1
ATOM 535 C CA . ILE A 1 72 ? -11.143 -1.530 10.936 1.00 88.38 72 ILE A CA 1
ATOM 536 C C . ILE A 1 72 ? -10.339 -2.796 10.618 1.00 88.38 72 ILE A C 1
ATOM 538 O O . ILE A 1 72 ? -9.391 -2.738 9.835 1.00 88.38 72 ILE A O 1
ATOM 542 N N . VAL A 1 73 ? -10.710 -3.949 11.181 1.00 87.81 73 VAL A N 1
ATOM 543 C CA . VAL A 1 73 ? -10.013 -5.219 10.915 1.00 87.81 73 VAL A CA 1
ATOM 544 C C . VAL A 1 73 ? -10.124 -5.614 9.441 1.00 87.81 73 VAL A C 1
ATOM 546 O O . VAL A 1 73 ? -9.121 -5.999 8.836 1.00 87.81 73 VAL A O 1
ATOM 549 N N . LEU A 1 74 ? -11.304 -5.452 8.834 1.00 84.56 74 LEU A N 1
ATOM 550 C CA . LEU A 1 74 ? -11.502 -5.678 7.401 1.00 84.56 74 LEU A CA 1
ATOM 551 C C . LEU A 1 74 ? -10.672 -4.712 6.551 1.00 84.56 74 LEU A C 1
ATOM 553 O O . LEU A 1 74 ? -10.069 -5.141 5.569 1.00 84.56 74 LEU A O 1
ATOM 557 N N . ALA A 1 75 ? -10.577 -3.438 6.940 1.00 84.31 75 ALA A N 1
ATOM 558 C CA . ALA A 1 75 ? -9.739 -2.460 6.253 1.00 84.31 75 ALA A CA 1
ATOM 559 C C . ALA A 1 75 ? -8.253 -2.849 6.309 1.00 84.31 75 ALA A C 1
ATOM 561 O O . ALA A 1 75 ? -7.580 -2.837 5.279 1.00 84.31 75 ALA A O 1
ATOM 562 N N . ILE A 1 76 ? -7.742 -3.269 7.471 1.00 83.94 76 ILE A N 1
ATOM 563 C CA . ILE A 1 76 ? -6.354 -3.741 7.620 1.00 83.94 76 ILE A CA 1
ATOM 564 C C . ILE A 1 76 ? -6.107 -4.977 6.740 1.00 83.94 76 ILE A C 1
ATOM 566 O O . ILE A 1 76 ? -5.094 -5.046 6.037 1.00 83.94 76 ILE A O 1
ATOM 570 N N . ALA A 1 77 ? -7.041 -5.932 6.727 1.00 82.81 77 ALA A N 1
ATOM 571 C CA . ALA A 1 77 ? -6.954 -7.123 5.886 1.00 82.81 77 ALA A CA 1
ATOM 572 C C . ALA A 1 77 ? -6.979 -6.776 4.386 1.00 82.81 77 ALA A C 1
ATOM 574 O O . ALA A 1 77 ? -6.159 -7.286 3.620 1.00 82.81 77 ALA A O 1
ATOM 575 N N . ALA A 1 78 ? -7.869 -5.871 3.969 1.00 76.88 78 ALA A N 1
ATOM 576 C CA . ALA A 1 78 ? -7.983 -5.405 2.591 1.00 76.88 78 ALA A CA 1
ATOM 577 C C . ALA A 1 78 ? -6.717 -4.667 2.135 1.00 76.88 78 ALA A C 1
ATOM 579 O O . ALA A 1 78 ? -6.186 -4.976 1.067 1.00 76.88 78 ALA A O 1
ATOM 580 N N . ILE A 1 79 ? -6.181 -3.760 2.961 1.00 79.44 79 ILE A N 1
ATOM 581 C CA . ILE A 1 79 ? -4.914 -3.061 2.699 1.00 79.44 79 ILE A CA 1
ATOM 582 C C . ILE A 1 79 ? -3.774 -4.072 2.586 1.00 79.44 79 ILE A C 1
ATOM 584 O O . ILE A 1 79 ? -3.012 -4.034 1.623 1.00 79.44 79 ILE A O 1
ATOM 588 N N . GLY A 1 80 ? -3.659 -5.015 3.522 1.00 77.19 80 GLY A N 1
ATOM 589 C CA . GLY A 1 80 ? -2.604 -6.024 3.476 1.00 77.19 80 GLY A CA 1
ATOM 590 C C . GLY A 1 80 ? -2.714 -6.949 2.259 1.00 77.19 80 GLY A C 1
ATOM 591 O O . GLY A 1 80 ? -1.700 -7.249 1.631 1.00 77.19 80 GLY A O 1
ATOM 592 N N . SER A 1 81 ? -3.929 -7.337 1.862 1.00 79.88 81 SER A N 1
ATOM 593 C CA . SER A 1 81 ? -4.185 -8.105 0.635 1.00 79.88 81 SER A CA 1
ATOM 594 C C . SER A 1 81 ? -3.829 -7.306 -0.621 1.00 79.88 81 SER A C 1
ATOM 596 O O . SER A 1 81 ? -3.159 -7.814 -1.523 1.00 79.88 81 SER A O 1
ATOM 598 N N . PHE A 1 82 ? -4.184 -6.020 -0.661 1.00 77.75 82 PHE A N 1
ATOM 599 C CA . PHE A 1 82 ? -3.802 -5.115 -1.739 1.00 77.75 82 PHE A CA 1
ATOM 600 C C . PHE A 1 82 ? -2.278 -4.975 -1.842 1.00 77.75 82 PHE A C 1
ATOM 602 O O . PHE A 1 82 ? -1.720 -5.155 -2.924 1.00 77.75 82 PHE A O 1
ATOM 609 N N . LEU A 1 83 ? -1.586 -4.763 -0.719 1.00 76.06 83 LEU A N 1
ATOM 610 C CA . LEU A 1 83 ? -0.124 -4.707 -0.662 1.00 76.06 83 LEU A CA 1
ATOM 611 C C . LEU A 1 83 ? 0.522 -6.029 -1.094 1.00 76.06 83 LEU A C 1
ATOM 613 O O . LEU A 1 83 ? 1.501 -6.011 -1.839 1.00 76.06 83 LEU A O 1
ATOM 617 N N . GLN A 1 84 ? -0.033 -7.182 -0.708 1.00 72.44 84 GLN A N 1
ATOM 618 C CA . GLN A 1 84 ? 0.427 -8.481 -1.210 1.00 72.44 84 GLN A CA 1
ATOM 619 C C . GLN A 1 84 ? 0.213 -8.629 -2.713 1.00 72.44 84 GLN A C 1
ATOM 621 O O . GLN A 1 84 ? 1.091 -9.142 -3.401 1.00 72.44 84 GLN A O 1
ATOM 626 N N . LYS A 1 85 ? -0.928 -8.181 -3.244 1.00 74.19 85 LYS A N 1
ATOM 627 C CA . LYS A 1 85 ? -1.226 -8.230 -4.679 1.00 74.19 85 LYS A CA 1
ATOM 628 C C . LYS A 1 85 ? -0.283 -7.324 -5.470 1.00 74.19 85 LYS A C 1
ATOM 630 O O . LYS A 1 85 ? 0.195 -7.734 -6.525 1.00 74.19 85 LYS A O 1
ATOM 635 N N . LEU A 1 86 ? 0.043 -6.141 -4.946 1.00 72.19 86 LEU A N 1
ATOM 636 C CA . LEU A 1 86 ? 1.072 -5.262 -5.507 1.00 72.19 86 LEU A CA 1
ATOM 637 C C . LEU A 1 86 ? 2.460 -5.909 -5.450 1.00 72.19 86 LEU A C 1
ATOM 639 O O . LEU A 1 86 ? 3.185 -5.877 -6.440 1.00 72.19 86 LEU A O 1
ATOM 643 N N . LYS A 1 87 ? 2.808 -6.556 -4.332 1.00 63.00 87 LYS A N 1
ATOM 644 C CA . LYS A 1 87 ? 4.092 -7.248 -4.168 1.00 63.00 87 LYS A CA 1
ATOM 645 C C . LYS A 1 87 ? 4.218 -8.463 -5.089 1.00 63.00 87 LYS A C 1
ATOM 647 O O . LYS A 1 87 ? 5.260 -8.611 -5.701 1.00 63.00 87 LYS A O 1
ATOM 652 N N . LYS A 1 88 ? 3.170 -9.277 -5.257 1.00 58.97 88 LYS A N 1
ATOM 653 C CA . LYS A 1 88 ? 3.131 -10.402 -6.215 1.00 58.97 88 LYS A CA 1
ATOM 654 C C . LYS A 1 88 ? 3.183 -9.930 -7.669 1.00 58.97 88 LYS A C 1
ATOM 656 O O . LYS A 1 88 ? 3.801 -10.578 -8.500 1.00 58.97 88 LYS A O 1
ATOM 661 N N . ARG A 1 89 ? 2.598 -8.767 -7.984 1.00 53.94 89 ARG A N 1
ATOM 662 C CA . ARG A 1 89 ? 2.777 -8.107 -9.293 1.00 53.94 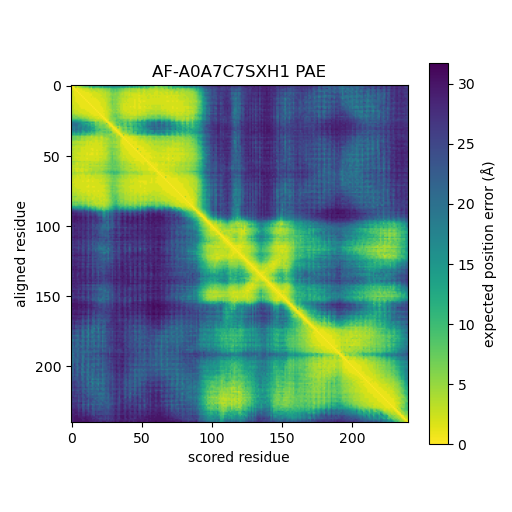89 ARG A CA 1
ATOM 663 C C . ARG A 1 89 ? 4.184 -7.533 -9.497 1.00 53.94 89 ARG A C 1
ATOM 665 O O . ARG A 1 89 ? 4.545 -7.245 -10.632 1.00 53.94 89 ARG A O 1
ATOM 672 N N . GLY A 1 90 ? 4.946 -7.362 -8.418 1.00 47.06 90 GLY A N 1
ATOM 673 C CA . GLY A 1 90 ? 6.338 -6.921 -8.412 1.00 47.06 90 GLY A CA 1
ATOM 674 C C . GLY A 1 90 ? 7.347 -8.015 -8.055 1.00 47.06 90 GLY A C 1
ATOM 675 O O . GLY A 1 90 ? 8.527 -7.691 -7.914 1.00 47.06 90 GLY A O 1
ATOM 676 N N . GLU A 1 91 ? 6.929 -9.281 -7.897 1.00 44.56 91 GLU A N 1
ATOM 677 C CA . GLU A 1 91 ? 7.887 -10.385 -7.875 1.00 44.56 91 GLU A CA 1
ATOM 678 C C . GLU A 1 91 ? 8.603 -10.367 -9.225 1.00 44.56 91 GLU A C 1
ATOM 680 O O . GLU A 1 91 ? 7.939 -10.191 -10.253 1.00 44.56 91 GLU A O 1
ATOM 685 N N . PRO A 1 92 ? 9.943 -10.471 -9.248 1.00 42.47 92 PRO A N 1
ATOM 686 C CA . PRO A 1 92 ? 10.643 -10.587 -10.508 1.00 42.47 92 PRO A CA 1
ATOM 687 C C . PRO A 1 92 ? 10.060 -11.813 -11.205 1.00 42.47 92 PRO A C 1
ATOM 689 O O . PRO A 1 92 ? 10.201 -12.939 -10.726 1.00 42.47 92 PRO A O 1
ATOM 692 N N . LYS A 1 93 ? 9.359 -11.579 -12.321 1.00 47.81 93 LYS A N 1
ATOM 693 C CA . LYS A 1 93 ? 9.174 -12.626 -13.320 1.00 47.81 93 LYS A CA 1
ATOM 694 C C . LYS A 1 93 ? 10.562 -13.228 -13.580 1.00 47.81 93 LYS A C 1
ATOM 696 O O . LYS A 1 93 ? 11.536 -12.465 -13.513 1.00 47.81 93 LYS A O 1
ATOM 701 N N . PRO A 1 94 ? 10.666 -14.545 -13.848 1.00 48.03 94 PRO A N 1
ATOM 702 C CA . PRO A 1 94 ? 11.909 -15.107 -14.383 1.00 48.03 94 PRO A CA 1
ATOM 703 C C . PRO A 1 94 ? 12.422 -14.139 -15.445 1.00 48.03 94 PRO A C 1
ATOM 705 O O . PRO A 1 94 ? 11.579 -13.636 -16.196 1.00 48.03 94 PRO A O 1
ATOM 708 N N . GLU A 1 95 ? 13.715 -13.783 -15.382 1.00 48.19 95 GLU A N 1
ATOM 709 C CA . GLU A 1 95 ? 14.331 -12.751 -16.227 1.00 48.19 95 GLU A CA 1
ATOM 710 C C . GLU A 1 95 ? 13.641 -12.753 -17.582 1.00 48.19 95 GLU A C 1
ATOM 712 O O . GLU A 1 95 ? 13.677 -13.762 -18.292 1.00 48.19 95 GLU A O 1
ATOM 717 N N . ASN A 1 96 ? 12.912 -11.668 -17.887 1.00 49.53 96 ASN A N 1
ATOM 718 C CA . ASN A 1 96 ? 12.393 -11.525 -19.236 1.00 49.53 96 ASN A CA 1
ATOM 719 C C . ASN A 1 96 ? 13.615 -11.717 -20.139 1.00 49.53 96 ASN A C 1
ATOM 721 O O . ASN A 1 96 ? 14.654 -11.113 -19.833 1.00 49.53 96 ASN A O 1
ATOM 725 N N . PRO A 1 97 ? 13.524 -12.561 -21.183 1.00 58.19 97 PRO A N 1
ATOM 726 C CA . PRO A 1 97 ? 14.616 -12.677 -22.132 1.00 58.19 97 PRO A CA 1
ATOM 727 C C . PRO A 1 97 ? 15.043 -11.258 -22.523 1.00 58.19 97 PRO A C 1
ATOM 729 O O . PRO A 1 97 ? 14.170 -10.381 -22.619 1.00 58.19 97 PRO A O 1
ATOM 732 N N . PRO A 1 98 ? 16.357 -10.999 -22.642 1.00 65.88 98 PRO A N 1
ATOM 733 C CA . PRO A 1 98 ? 16.849 -9.670 -22.967 1.00 65.88 98 PRO A CA 1
ATOM 734 C C . PRO A 1 98 ? 16.055 -9.136 -24.156 1.00 65.88 98 PRO A C 1
ATOM 736 O O . PRO A 1 98 ? 15.791 -9.874 -25.109 1.00 65.88 98 PRO A O 1
ATOM 739 N N . VAL A 1 99 ? 15.593 -7.887 -24.043 1.00 68.69 99 VAL A N 1
ATOM 740 C CA . VAL A 1 99 ? 14.837 -7.250 -25.124 1.00 68.69 99 VAL A CA 1
ATOM 741 C C . VAL A 1 99 ? 15.709 -7.337 -26.377 1.00 68.69 99 VAL A C 1
ATOM 743 O O . VAL A 1 99 ? 16.857 -6.901 -26.301 1.00 68.69 99 VAL A O 1
ATOM 746 N N . PRO A 1 100 ? 15.212 -7.917 -27.482 1.00 77.81 100 PRO A N 1
ATOM 747 C CA . PRO A 1 100 ? 15.976 -8.008 -28.718 1.00 77.81 100 PRO A CA 1
ATOM 748 C C . PRO A 1 100 ? 16.470 -6.624 -29.163 1.00 77.81 100 PRO A C 1
ATOM 750 O O . PRO A 1 100 ? 15.714 -5.651 -29.072 1.00 77.81 100 PRO A O 1
ATOM 753 N N . ASP A 1 101 ? 17.721 -6.525 -29.623 1.00 75.62 101 ASP A N 1
ATOM 754 C CA . ASP A 1 101 ? 18.352 -5.239 -29.969 1.00 75.62 101 ASP A CA 1
ATOM 755 C C . ASP A 1 101 ? 17.587 -4.487 -31.074 1.00 75.62 101 ASP A C 1
ATOM 757 O O . ASP A 1 101 ? 17.527 -3.261 -31.069 1.00 75.62 101 ASP A O 1
ATOM 761 N N . ASP A 1 102 ? 16.905 -5.206 -31.971 1.00 78.31 102 ASP A N 1
ATOM 762 C CA . ASP A 1 102 ? 16.043 -4.642 -33.018 1.00 78.31 102 ASP A CA 1
ATOM 763 C C . ASP A 1 102 ? 14.803 -3.916 -32.467 1.00 78.31 102 ASP A C 1
ATOM 765 O O . ASP A 1 102 ? 14.179 -3.117 -33.166 1.00 78.31 102 ASP A O 1
ATOM 769 N N . GLN A 1 103 ? 14.449 -4.156 -31.202 1.00 78.12 103 GLN A N 1
ATOM 770 C CA . GLN A 1 103 ? 13.297 -3.545 -30.537 1.00 78.12 103 GLN A CA 1
ATOM 771 C C . GLN A 1 103 ? 13.692 -2.408 -29.589 1.00 78.12 103 GLN A C 1
ATOM 773 O O . GLN A 1 103 ? 12.810 -1.707 -29.075 1.00 78.12 103 GLN A O 1
ATOM 778 N N . ILE A 1 104 ? 14.996 -2.200 -29.380 1.00 80.06 104 ILE A N 1
ATOM 779 C CA . ILE A 1 104 ? 15.552 -1.123 -28.565 1.00 80.06 104 ILE A CA 1
ATOM 780 C C . ILE A 1 104 ? 15.760 0.107 -29.450 1.00 80.06 104 ILE A C 1
ATOM 782 O O . ILE A 1 104 ? 16.465 0.066 -30.452 1.00 80.06 104 ILE A O 1
ATOM 786 N N . SER A 1 105 ? 15.148 1.231 -29.078 1.00 80.00 105 SER A N 1
ATOM 787 C CA . SER A 1 105 ? 15.291 2.479 -29.839 1.00 80.00 105 SER A CA 1
ATOM 788 C C . SER A 1 105 ? 16.493 3.317 -29.401 1.00 80.00 105 SER A C 1
ATOM 790 O O . SER A 1 105 ? 16.926 4.189 -30.143 1.00 80.00 105 SER A O 1
ATOM 792 N N . SER A 1 106 ? 17.015 3.093 -28.190 1.00 78.69 106 SER A N 1
ATOM 793 C CA . SER A 1 106 ? 18.266 3.692 -27.717 1.00 78.69 106 SER A CA 1
ATOM 794 C C . SER A 1 106 ? 18.818 2.940 -26.507 1.00 78.69 106 SER A C 1
ATOM 796 O O . SER A 1 106 ? 18.093 2.662 -25.548 1.00 78.69 106 SER A O 1
ATOM 798 N N . HIS A 1 107 ? 20.122 2.672 -26.518 1.00 74.25 107 HIS A N 1
ATOM 799 C CA . HIS A 1 107 ? 20.854 2.199 -25.339 1.00 74.25 107 HIS A CA 1
ATOM 800 C C . HIS A 1 107 ? 21.331 3.365 -24.459 1.00 74.25 107 HIS A C 1
ATOM 802 O O . HIS A 1 107 ? 21.607 3.185 -23.271 1.00 74.25 107 HIS A O 1
ATOM 808 N N . GLU A 1 108 ? 21.361 4.580 -25.010 1.00 77.94 108 GLU A N 1
ATOM 809 C CA . GLU A 1 108 ? 21.721 5.787 -24.282 1.00 77.94 108 GLU A CA 1
ATOM 810 C C . GLU A 1 108 ? 20.493 6.438 -23.628 1.00 77.94 108 GLU A C 1
ATOM 812 O O . GLU A 1 108 ? 19.414 6.488 -24.231 1.00 77.94 108 GLU A O 1
ATOM 817 N N . PRO A 1 109 ? 20.628 6.959 -22.393 1.00 68.56 109 PRO A N 1
ATOM 818 C CA . PRO A 1 109 ? 19.562 7.698 -21.735 1.00 68.56 109 PRO A CA 1
ATOM 819 C C . PRO A 1 109 ? 19.156 8.963 -22.495 1.00 68.56 109 PRO A C 1
ATOM 821 O O . PRO A 1 109 ? 19.805 10.001 -22.364 1.00 68.56 109 PRO A O 1
ATOM 824 N N . ASP A 1 110 ? 18.020 8.910 -23.188 1.00 70.81 110 ASP A N 1
ATOM 825 C CA . ASP A 1 110 ? 17.446 10.064 -23.873 1.00 70.81 110 ASP A CA 1
ATOM 826 C C . ASP A 1 110 ? 16.091 10.430 -23.258 1.00 70.81 110 ASP A C 1
ATOM 828 O O . ASP A 1 110 ? 15.167 9.627 -23.160 1.00 70.81 110 ASP A O 1
ATOM 832 N N . ALA A 1 111 ? 15.960 11.676 -22.805 1.00 65.12 111 ALA A N 1
ATOM 833 C CA . ALA A 1 111 ? 14.726 12.172 -22.205 1.00 65.12 111 ALA A CA 1
ATOM 834 C C . ALA A 1 111 ? 13.624 12.498 -23.232 1.00 65.12 111 ALA A C 1
ATOM 836 O O . ALA A 1 111 ? 12.508 12.821 -22.822 1.00 65.12 111 ALA A O 1
ATOM 837 N N . THR A 1 112 ? 13.940 12.473 -24.527 1.00 69.12 112 THR A N 1
ATOM 838 C CA . THR A 1 112 ? 13.010 12.729 -25.635 1.00 69.12 112 THR A CA 1
ATOM 839 C C . THR A 1 112 ? 12.381 11.451 -26.187 1.00 69.12 112 THR A C 1
ATOM 841 O O . THR A 1 112 ? 11.345 11.519 -26.845 1.00 69.12 112 THR A O 1
ATOM 844 N N . LEU A 1 113 ? 12.956 10.289 -25.868 1.00 72.38 113 LEU A N 1
ATOM 845 C CA . LEU A 1 113 ? 12.473 8.989 -26.316 1.00 72.38 113 LEU A CA 1
ATOM 846 C C . LEU A 1 113 ? 11.529 8.358 -25.290 1.00 72.38 113 LEU A C 1
ATOM 848 O O . LEU A 1 113 ? 11.740 8.436 -24.075 1.00 72.38 113 LEU A O 1
ATOM 852 N N . ALA A 1 114 ? 10.503 7.670 -25.789 1.00 69.00 114 ALA A N 1
ATOM 853 C CA . ALA A 1 114 ? 9.587 6.907 -24.954 1.00 69.00 114 ALA A CA 1
ATOM 854 C C . ALA A 1 114 ? 10.337 5.801 -24.199 1.00 69.00 114 ALA A C 1
ATOM 856 O O . ALA A 1 114 ? 11.259 5.167 -24.723 1.00 69.00 114 ALA A O 1
ATOM 857 N N . TRP A 1 115 ? 9.938 5.558 -22.953 1.00 74.00 115 TRP A N 1
ATOM 858 C CA . TRP A 1 115 ? 10.556 4.539 -22.111 1.00 74.00 115 TRP A CA 1
ATOM 859 C C . TRP A 1 115 ? 9.530 3.567 -21.576 1.00 74.00 115 TRP A C 1
ATOM 861 O O . TRP A 1 115 ? 8.506 3.948 -21.005 1.00 74.00 115 TRP A O 1
ATOM 871 N N . CYS A 1 116 ? 9.821 2.280 -21.713 1.00 73.25 116 CYS A N 1
ATOM 872 C CA . CYS A 1 116 ? 8.950 1.257 -21.183 1.00 73.25 116 CYS A CA 1
ATOM 873 C C . CYS A 1 116 ? 9.336 0.936 -19.735 1.00 73.25 116 CYS A C 1
ATOM 875 O O . CYS A 1 116 ? 10.399 0.378 -19.475 1.00 73.25 116 CYS A O 1
ATOM 877 N N . ALA A 1 117 ? 8.440 1.206 -18.781 1.00 65.25 117 ALA A N 1
ATOM 878 C CA . ALA A 1 117 ? 8.662 0.871 -17.371 1.00 65.25 117 ALA A CA 1
ATOM 879 C C . ALA A 1 117 ? 8.722 -0.642 -17.097 1.00 65.25 117 ALA A C 1
ATOM 881 O O . ALA A 1 117 ? 9.341 -1.066 -16.120 1.00 65.25 117 ALA A O 1
ATOM 882 N N . ASN A 1 118 ? 8.087 -1.447 -17.956 1.00 67.88 118 ASN A N 1
ATOM 883 C CA . ASN A 1 118 ? 8.072 -2.903 -17.849 1.00 67.88 118 ASN A CA 1
ATOM 884 C C . ASN A 1 118 ? 9.368 -3.525 -18.401 1.00 67.88 118 ASN A C 1
ATOM 886 O O . ASN A 1 118 ? 9.984 -4.349 -17.733 1.00 67.88 118 ASN A O 1
ATOM 890 N N . CYS A 1 119 ? 9.822 -3.076 -19.575 1.00 72.94 119 CYS A N 1
ATOM 891 C CA . CYS A 1 119 ? 11.083 -3.510 -20.189 1.00 72.94 119 CYS A CA 1
ATOM 892 C C . CYS A 1 119 ? 12.317 -2.797 -19.625 1.00 72.94 119 CYS A C 1
ATOM 894 O O . CYS A 1 119 ? 13.438 -3.219 -19.871 1.00 72.94 119 CYS A O 1
ATOM 896 N N . GLN A 1 120 ? 12.114 -1.706 -18.885 1.00 72.62 120 GLN A N 1
ATOM 897 C CA . GLN A 1 120 ? 13.159 -0.821 -18.375 1.00 72.62 120 GLN A CA 1
ATOM 898 C C . GLN A 1 120 ? 14.135 -0.339 -19.457 1.00 72.62 120 GLN A C 1
ATOM 900 O O . GLN A 1 120 ? 15.305 -0.142 -19.162 1.00 72.62 120 GLN A O 1
ATOM 905 N N . THR A 1 121 ? 13.675 -0.123 -20.688 1.00 76.75 121 THR A N 1
ATOM 906 C CA . THR A 1 121 ? 14.514 0.347 -21.799 1.00 76.75 121 THR A CA 1
ATOM 907 C C . THR A 1 121 ? 13.720 1.244 -22.748 1.00 76.75 121 THR A C 1
ATOM 909 O O . THR A 1 121 ? 12.483 1.282 -22.689 1.00 76.75 121 THR A O 1
ATOM 912 N N . HIS A 1 122 ? 14.430 1.985 -23.596 1.00 80.25 122 HIS A N 1
ATOM 913 C CA . HIS A 1 122 ? 13.828 2.677 -24.727 1.00 80.25 122 HIS A CA 1
ATOM 914 C C . HIS A 1 122 ? 13.465 1.652 -25.791 1.00 80.25 122 HIS A C 1
ATOM 916 O O . HIS A 1 122 ? 14.322 0.918 -26.270 1.00 80.25 122 HIS A O 1
ATOM 922 N N . THR A 1 123 ? 12.186 1.581 -26.135 1.00 78.12 123 THR A N 1
ATOM 923 C CA . THR A 1 123 ? 11.678 0.640 -27.138 1.00 78.12 123 THR A CA 1
ATOM 924 C C . THR A 1 123 ? 10.970 1.406 -28.231 1.00 78.12 123 THR A C 1
ATOM 926 O O . THR A 1 123 ? 10.285 2.384 -27.920 1.00 78.12 123 THR A O 1
ATOM 929 N N . TYR A 1 124 ? 11.032 0.916 -29.468 1.00 81.62 124 TYR A N 1
ATOM 930 C CA . TYR A 1 124 ? 10.224 1.484 -30.544 1.00 81.62 124 TYR A CA 1
ATOM 931 C C . TYR A 1 124 ? 8.722 1.454 -30.193 1.00 81.62 124 TYR A C 1
ATOM 933 O O . TYR A 1 124 ? 8.255 0.515 -29.528 1.00 81.62 124 TYR A O 1
ATOM 941 N N . PRO A 1 125 ? 7.953 2.483 -30.595 1.00 75.56 125 PRO A N 1
ATOM 942 C CA . PRO A 1 125 ? 6.517 2.520 -30.372 1.00 75.56 125 PRO A CA 1
ATOM 943 C C . PRO A 1 125 ? 5.819 1.451 -31.216 1.00 75.56 125 PRO A C 1
ATOM 945 O O . PRO A 1 125 ? 5.931 1.419 -32.438 1.00 75.56 125 PRO A O 1
ATOM 948 N N . GLY A 1 126 ? 5.077 0.576 -30.546 1.00 77.62 126 GLY A N 1
ATOM 949 C CA . GLY A 1 126 ? 4.059 -0.274 -31.148 1.00 77.62 126 GLY A CA 1
ATOM 950 C C . GLY A 1 126 ? 2.691 0.404 -31.096 1.00 77.62 126 GLY A C 1
ATOM 951 O O . GLY A 1 126 ? 2.489 1.383 -30.375 1.00 77.62 126 GLY A O 1
ATOM 952 N N . LYS A 1 127 ? 1.728 -0.137 -31.843 1.00 79.44 127 LYS A N 1
ATOM 953 C CA . LYS A 1 127 ? 0.324 0.280 -31.772 1.00 79.44 127 LYS A CA 1
ATOM 954 C C . LYS A 1 127 ? -0.536 -0.920 -31.423 1.00 79.44 127 LYS A C 1
ATOM 956 O O . LYS A 1 127 ? -0.437 -1.960 -32.069 1.00 79.44 127 LYS A O 1
ATOM 961 N N . GLN A 1 128 ? -1.392 -0.758 -30.425 1.00 77.31 128 GLN A N 1
ATOM 962 C CA . GLN A 1 128 ? -2.392 -1.748 -30.059 1.00 77.31 128 GLN A CA 1
ATOM 963 C C . GLN A 1 128 ? -3.780 -1.180 -30.327 1.00 77.31 128 GLN A C 1
ATOM 965 O O . GLN A 1 128 ? -4.091 -0.061 -29.920 1.00 77.31 128 GLN A O 1
ATOM 970 N N . THR A 1 129 ? -4.616 -1.958 -31.006 1.00 81.44 129 THR A N 1
ATOM 971 C CA . THR A 1 129 ? -6.027 -1.618 -31.191 1.00 81.44 129 THR A CA 1
ATOM 972 C C . THR A 1 129 ? -6.791 -2.051 -29.949 1.00 81.44 129 THR A C 1
ATOM 974 O O . THR A 1 129 ? -6.757 -3.224 -29.577 1.00 81.44 129 THR A O 1
ATOM 977 N N . VAL A 1 130 ? -7.446 -1.099 -29.292 1.00 76.75 130 VAL A N 1
ATOM 978 C CA . VAL A 1 130 ? -8.254 -1.330 -28.098 1.00 76.75 130 VAL A CA 1
ATOM 979 C C . VAL A 1 130 ? -9.716 -1.137 -28.471 1.00 76.75 130 VAL A C 1
ATOM 981 O O . VAL A 1 130 ? -10.107 -0.103 -29.014 1.00 76.75 130 VAL A O 1
ATOM 984 N N . THR A 1 131 ? -10.503 -2.172 -28.196 1.00 82.00 131 THR A N 1
ATOM 985 C CA . THR A 1 131 ? -11.920 -2.266 -28.548 1.00 82.00 131 THR A CA 1
ATOM 986 C C . THR A 1 131 ? -12.724 -2.470 -27.262 1.00 82.00 131 THR A C 1
ATOM 988 O O . THR A 1 131 ? -13.057 -3.605 -26.923 1.00 82.00 131 THR A O 1
ATOM 991 N N . PRO A 1 132 ? -12.958 -1.407 -26.469 1.00 78.31 132 PRO A N 1
ATOM 992 C CA . PRO A 1 132 ? -13.756 -1.490 -25.253 1.00 78.31 132 PRO A CA 1
ATOM 993 C C . PRO A 1 132 ? -15.183 -1.954 -25.551 1.00 78.31 132 PRO A C 1
ATOM 995 O O . PRO A 1 132 ? -15.888 -1.369 -26.380 1.00 78.31 132 PRO A O 1
ATOM 998 N N . THR A 1 133 ? -15.621 -2.974 -24.822 1.00 80.75 133 THR A N 1
ATOM 999 C CA . THR A 1 133 ? -17.012 -3.428 -24.790 1.00 80.75 133 THR A CA 1
ATOM 1000 C C . THR A 1 133 ? -17.725 -2.865 -23.565 1.00 80.75 133 THR A C 1
ATOM 1002 O O . THR A 1 133 ? -17.122 -2.777 -22.493 1.00 80.75 133 THR A O 1
ATOM 1005 N N . ASP A 1 134 ? -18.990 -2.482 -23.718 1.00 77.12 134 ASP A N 1
ATOM 1006 C CA . ASP A 1 134 ? -19.856 -2.123 -22.594 1.00 77.12 134 ASP A CA 1
ATOM 1007 C C . ASP A 1 134 ? -20.262 -3.357 -21.759 1.00 77.12 134 ASP A C 1
ATOM 1009 O O . ASP A 1 134 ? -19.877 -4.495 -22.046 1.00 77.12 134 ASP A O 1
ATOM 1013 N N . GLU A 1 135 ? -21.058 -3.127 -20.712 1.00 73.19 135 GLU A N 1
ATOM 1014 C CA . GLU A 1 135 ? -21.587 -4.172 -19.822 1.00 73.19 135 GLU A CA 1
ATOM 1015 C C . GLU A 1 135 ? -22.501 -5.188 -20.541 1.00 73.19 135 GLU A C 1
ATOM 1017 O O . GLU A 1 135 ? -22.750 -6.270 -20.011 1.00 73.19 135 GLU A O 1
ATOM 1022 N N . TYR A 1 136 ? -22.962 -4.871 -21.756 1.00 79.25 136 TYR A N 1
ATOM 1023 C CA . TYR A 1 136 ? -23.822 -5.704 -22.600 1.00 79.25 136 TYR A CA 1
ATOM 1024 C C . TYR A 1 136 ? -23.059 -6.379 -23.754 1.00 79.25 136 TYR A C 1
ATOM 1026 O O . TYR A 1 136 ? -23.662 -7.084 -24.562 1.00 79.25 136 TYR A O 1
ATOM 1034 N N . GLY A 1 137 ? -21.736 -6.193 -23.835 1.00 78.94 137 GLY A N 1
ATOM 1035 C CA . GLY A 1 137 ? -20.881 -6.772 -24.871 1.00 78.94 137 GLY A CA 1
ATOM 1036 C C . GLY A 1 137 ? -20.845 -5.993 -26.190 1.00 78.94 137 GLY A C 1
ATOM 1037 O O . GLY A 1 137 ? -20.218 -6.459 -27.142 1.00 78.94 137 GLY A O 1
ATOM 1038 N N . ASN A 1 138 ? -21.460 -4.810 -26.272 1.00 79.81 138 ASN A N 1
ATOM 1039 C CA . ASN A 1 138 ? -21.392 -3.974 -27.467 1.00 79.81 138 ASN A CA 1
ATOM 1040 C C . ASN A 1 138 ? -20.076 -3.202 -27.506 1.00 79.81 138 ASN A C 1
ATOM 1042 O O . ASN A 1 138 ? -19.647 -2.604 -26.518 1.00 79.81 138 ASN A O 1
ATOM 1046 N N . VAL A 1 139 ? -19.446 -3.165 -28.678 1.00 85.19 139 VAL A N 1
ATOM 1047 C CA . VAL A 1 139 ? -18.247 -2.357 -28.912 1.00 85.19 139 VAL A CA 1
ATOM 1048 C C . VAL A 1 139 ? -18.622 -0.877 -28.882 1.00 85.19 139 VAL A C 1
ATOM 1050 O O . VAL A 1 139 ? -19.382 -0.408 -29.724 1.00 85.19 139 VAL A O 1
ATOM 1053 N N . THR A 1 140 ? -18.063 -0.131 -27.930 1.00 76.06 140 THR A N 1
ATOM 1054 C CA . THR A 1 140 ? -18.357 1.305 -27.763 1.00 76.06 140 THR A CA 1
ATOM 1055 C C . THR A 1 140 ? -17.526 2.176 -28.696 1.00 76.06 140 THR A C 1
ATOM 1057 O O . THR A 1 140 ? -18.025 3.124 -29.294 1.00 76.06 140 THR A O 1
ATOM 1060 N N . SER A 1 141 ? -16.243 1.860 -28.841 1.00 75.75 141 SER A N 1
ATOM 1061 C CA . SER A 1 141 ? -15.334 2.529 -29.769 1.00 75.75 141 SER A CA 1
ATOM 1062 C C . SER A 1 141 ? -14.144 1.622 -30.054 1.00 75.75 141 SER A C 1
ATOM 1064 O O . SER A 1 141 ? -13.874 0.690 -29.305 1.00 75.75 141 SER A O 1
ATOM 1066 N N . THR A 1 142 ? -13.440 1.861 -31.156 1.00 83.19 142 THR A N 1
ATOM 1067 C CA . THR A 1 142 ? -12.156 1.213 -31.436 1.00 83.19 142 THR A CA 1
ATOM 1068 C C . THR A 1 142 ? -11.130 2.306 -31.656 1.00 83.19 142 THR A C 1
ATOM 1070 O O . THR A 1 142 ? -11.312 3.150 -32.531 1.00 83.19 142 THR A O 1
ATOM 1073 N N . TYR A 1 143 ? -10.068 2.318 -30.856 1.00 77.88 143 TYR A N 1
ATOM 1074 C CA . TYR A 1 143 ? -9.000 3.306 -30.970 1.00 77.88 143 TYR A CA 1
ATOM 1075 C C . TYR A 1 143 ? -7.632 2.634 -30.889 1.00 77.88 143 TYR A C 1
ATOM 1077 O O . TYR A 1 143 ? -7.476 1.564 -30.299 1.00 77.88 143 TYR A O 1
ATOM 1085 N N . GLN A 1 144 ? -6.630 3.250 -31.515 1.00 76.06 144 GLN A N 1
ATOM 1086 C CA . GLN A 1 144 ? -5.250 2.786 -31.421 1.00 76.06 144 GLN A CA 1
ATOM 1087 C C . GLN A 1 144 ? -4.523 3.516 -30.300 1.00 76.06 144 GLN A C 1
ATOM 1089 O O . GLN A 1 144 ? -4.627 4.734 -30.167 1.00 76.06 144 GLN A O 1
ATOM 1094 N N . VAL A 1 145 ? -3.772 2.759 -29.510 1.00 73.62 145 VAL A N 1
ATOM 1095 C CA . VAL A 1 145 ? -2.974 3.268 -28.395 1.00 73.62 145 VAL A CA 1
ATOM 1096 C C . VAL A 1 145 ? -1.520 2.918 -28.637 1.00 73.62 145 VAL A C 1
ATOM 1098 O O . VAL A 1 145 ? -1.205 1.798 -29.042 1.00 73.62 145 VAL A O 1
ATOM 1101 N N . GLU A 1 146 ? -0.630 3.867 -28.368 1.00 71.56 146 GLU A N 1
ATOM 1102 C CA . GLU A 1 146 ? 0.804 3.605 -28.388 1.00 71.56 146 GLU A CA 1
AT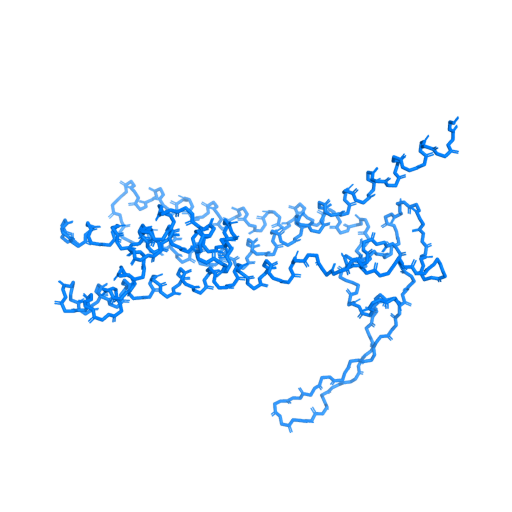OM 1103 C C . GLU A 1 146 ? 1.189 2.686 -27.221 1.00 71.56 146 GLU A C 1
ATOM 1105 O O . GLU A 1 146 ? 0.815 2.889 -26.058 1.00 71.56 146 GLU A O 1
ATOM 1110 N N . CYS A 1 147 ? 1.943 1.643 -27.538 1.00 70.69 147 CYS A N 1
ATOM 1111 C CA . CYS A 1 147 ? 2.396 0.639 -26.591 1.00 70.69 147 CYS A CA 1
ATOM 1112 C C . CYS A 1 147 ? 3.866 0.310 -26.831 1.00 70.69 147 CYS A C 1
ATOM 1114 O O . CYS A 1 147 ? 4.447 0.660 -27.852 1.00 70.69 147 CYS A O 1
ATOM 1116 N N . CYS A 1 148 ? 4.492 -0.371 -25.879 1.00 75.12 148 CYS A N 1
ATOM 1117 C CA . CYS A 1 148 ? 5.828 -0.915 -26.071 1.00 75.12 148 CYS A CA 1
ATOM 1118 C C . CYS A 1 148 ? 5.823 -1.878 -27.266 1.00 75.12 148 CYS A C 1
ATOM 1120 O O . CYS A 1 148 ? 5.032 -2.819 -27.259 1.00 75.12 148 CYS A O 1
ATOM 1122 N N . GLY A 1 149 ? 6.695 -1.680 -28.260 1.00 74.50 149 GLY A N 1
ATOM 1123 C CA . GLY A 1 149 ? 6.807 -2.603 -29.395 1.00 74.50 149 GLY A CA 1
ATOM 1124 C C . GLY A 1 149 ? 7.158 -4.036 -28.975 1.00 74.50 149 GLY A C 1
ATOM 1125 O O . GLY A 1 149 ? 6.720 -4.982 -29.619 1.00 74.50 149 GLY A O 1
ATOM 1126 N N . HIS A 1 150 ? 7.861 -4.192 -27.846 1.00 78.62 150 HIS A N 1
ATOM 1127 C CA . HIS A 1 150 ? 8.270 -5.489 -27.307 1.00 78.62 150 HIS A CA 1
ATOM 1128 C C . HIS A 1 150 ? 7.198 -6.156 -26.439 1.00 78.62 150 HIS A C 1
ATOM 1130 O O . HIS A 1 150 ? 6.698 -7.231 -26.754 1.00 78.62 150 HIS A O 1
ATOM 1136 N N . CYS A 1 151 ? 6.832 -5.534 -25.314 1.00 70.88 151 CYS A N 1
ATOM 1137 C CA . CYS A 1 151 ? 5.945 -6.175 -24.338 1.00 70.88 151 CYS A CA 1
ATOM 1138 C C . CYS A 1 151 ? 4.474 -5.769 -24.464 1.00 70.88 151 CYS A C 1
ATOM 1140 O O . CYS A 1 151 ? 3.673 -6.167 -23.619 1.00 70.88 151 CYS A O 1
ATOM 1142 N N . GLN A 1 152 ? 4.134 -4.921 -25.444 1.00 70.56 152 GLN A N 1
ATOM 1143 C CA . GLN A 1 152 ? 2.796 -4.352 -25.662 1.00 70.56 152 GLN A CA 1
ATOM 1144 C C . GLN A 1 152 ? 2.183 -3.661 -24.435 1.00 70.56 152 GLN A C 1
ATOM 1146 O O . GLN A 1 152 ? 1.020 -3.274 -24.445 1.00 70.56 152 GLN A O 1
ATOM 1151 N N . SER A 1 153 ? 2.959 -3.432 -23.369 1.00 67.25 153 SER A N 1
ATOM 1152 C CA . SER A 1 153 ? 2.492 -2.642 -22.237 1.00 67.25 153 SER A CA 1
ATOM 1153 C C . SER A 1 153 ? 2.256 -1.215 -22.708 1.00 67.25 153 SER A C 1
ATOM 1155 O O . SER A 1 153 ? 3.120 -0.661 -23.397 1.00 67.25 153 SER A O 1
ATOM 1157 N N . HIS A 1 154 ? 1.159 -0.596 -22.278 1.00 65.12 154 HIS A N 1
ATOM 1158 C CA . HIS A 1 154 ? 0.936 0.828 -22.503 1.00 65.12 154 HIS A CA 1
ATOM 1159 C C . HIS A 1 154 ? 2.183 1.630 -22.125 1.00 65.12 154 HIS A C 1
ATOM 1161 O O . HIS A 1 154 ? 2.734 1.464 -21.029 1.00 65.12 154 HIS A O 1
ATOM 1167 N N . MET A 1 155 ? 2.639 2.483 -23.045 1.00 59.44 155 MET A N 1
ATOM 1168 C CA . MET A 1 155 ? 3.748 3.396 -22.792 1.00 59.44 155 MET A CA 1
ATOM 1169 C C . MET A 1 155 ? 3.261 4.496 -21.850 1.00 59.44 155 MET A C 1
ATOM 1171 O O . MET A 1 155 ? 2.969 5.615 -22.246 1.00 59.44 155 MET A O 1
ATOM 1175 N N . LEU A 1 156 ? 3.169 4.168 -20.562 1.00 53.59 156 LEU A N 1
ATOM 1176 C CA . LEU A 1 156 ? 2.807 5.114 -19.503 1.00 53.59 156 LEU A CA 1
ATOM 1177 C C . LEU A 1 156 ? 3.834 6.256 -19.370 1.00 53.59 156 LEU A C 1
ATOM 1179 O O . LEU A 1 156 ? 3.550 7.259 -18.725 1.00 53.59 156 LEU A O 1
ATOM 1183 N N . TRP A 1 157 ? 5.009 6.106 -19.992 1.00 49.81 157 TRP A N 1
ATOM 1184 C CA . TRP A 1 157 ? 6.050 7.122 -20.117 1.00 49.81 157 TRP A CA 1
ATOM 1185 C C . TRP A 1 157 ? 6.326 7.456 -21.587 1.00 49.81 157 TRP A C 1
ATOM 1187 O O . TRP A 1 157 ? 7.432 7.257 -22.083 1.00 49.81 157 TRP A O 1
ATOM 1197 N N . ASN A 1 158 ? 5.326 8.009 -22.274 1.00 44.12 158 ASN A N 1
ATOM 1198 C CA . ASN A 1 158 ? 5.575 8.954 -23.363 1.00 44.12 158 ASN A CA 1
ATOM 1199 C C . ASN A 1 158 ? 5.487 10.377 -22.789 1.00 44.12 158 ASN A C 1
ATOM 1201 O O . ASN A 1 158 ? 4.570 11.139 -23.076 1.00 44.12 158 ASN A O 1
ATOM 1205 N N . VAL A 1 159 ? 6.352 10.670 -21.815 1.00 43.41 159 VAL A N 1
ATOM 1206 C CA . VAL A 1 159 ? 6.257 11.868 -20.976 1.00 43.41 159 VAL A CA 1
ATOM 1207 C C . VAL A 1 159 ? 7.479 12.735 -21.282 1.00 43.41 159 VAL A C 1
ATOM 1209 O O . VAL A 1 159 ? 8.539 12.510 -20.689 1.00 43.41 159 VAL A O 1
ATOM 1212 N N . PRO A 1 160 ? 7.355 13.704 -22.214 1.00 42.84 160 PRO A N 1
ATOM 1213 C CA . PRO A 1 160 ? 8.416 14.642 -22.545 1.00 42.84 160 PRO A CA 1
ATOM 1214 C C . PRO A 1 160 ? 8.956 15.323 -21.287 1.00 42.84 160 PRO A C 1
ATOM 1216 O O . PRO A 1 160 ? 8.245 15.506 -20.293 1.00 42.84 160 PRO A O 1
ATOM 1219 N N . SER A 1 161 ? 10.214 15.754 -21.336 1.00 43.25 161 SER A N 1
ATOM 1220 C CA . SER A 1 161 ? 10.904 16.478 -20.258 1.00 43.25 161 SER A CA 1
ATOM 1221 C C . SER A 1 161 ? 10.099 17.648 -19.654 1.00 43.25 161 SER A C 1
ATOM 1223 O O . SER A 1 161 ? 10.284 17.977 -18.480 1.00 43.25 161 SER A O 1
ATOM 1225 N N . THR A 1 162 ? 9.149 18.222 -20.398 1.00 40.69 162 THR A N 1
ATOM 1226 C CA . THR A 1 162 ? 8.181 19.234 -19.949 1.00 40.69 162 THR A CA 1
ATOM 1227 C C . THR A 1 162 ? 7.275 18.768 -18.807 1.00 40.69 162 THR A C 1
ATOM 1229 O O . THR A 1 162 ? 6.950 19.579 -17.944 1.00 40.69 162 THR A O 1
ATOM 1232 N N . ILE A 1 163 ? 6.935 17.479 -18.712 1.00 43.56 163 ILE A N 1
ATOM 1233 C CA . ILE A 1 163 ? 6.054 16.958 -17.654 1.00 43.56 163 ILE A CA 1
ATOM 1234 C C . ILE A 1 163 ? 6.825 16.595 -16.367 1.00 43.56 163 ILE A C 1
ATOM 1236 O O . ILE A 1 163 ? 6.247 16.518 -15.283 1.00 43.56 163 ILE A O 1
ATOM 1240 N N . ARG A 1 164 ? 8.166 16.497 -16.409 1.00 45.94 164 ARG A N 1
ATOM 1241 C CA . ARG A 1 164 ? 8.974 16.423 -15.169 1.00 45.94 164 ARG A CA 1
ATOM 1242 C C . ARG A 1 164 ? 8.827 17.681 -14.308 1.00 45.94 164 ARG A C 1
ATOM 1244 O O . ARG A 1 164 ? 9.012 17.602 -13.095 1.00 45.94 164 ARG A O 1
ATOM 1251 N N . LYS A 1 165 ? 8.454 18.820 -14.906 1.00 44.09 165 LYS A N 1
ATOM 1252 C CA . LYS A 1 165 ? 8.086 20.036 -14.164 1.00 44.09 165 LYS A CA 1
ATOM 1253 C C . LYS A 1 165 ? 6.728 19.892 -13.458 1.00 44.09 165 LYS A C 1
ATOM 1255 O O . LYS A 1 165 ? 6.531 20.487 -12.405 1.00 44.09 165 LYS A O 1
ATOM 1260 N N . THR A 1 166 ? 5.832 19.043 -13.959 1.00 42.19 166 THR A N 1
ATOM 1261 C CA . THR A 1 166 ? 4.500 18.784 -13.384 1.00 42.19 166 THR A CA 1
ATOM 1262 C C . THR A 1 166 ? 4.547 17.918 -12.124 1.00 42.19 166 THR A C 1
ATOM 1264 O O . THR A 1 166 ? 3.646 18.011 -11.294 1.00 42.19 166 THR A O 1
ATOM 1267 N N . THR A 1 167 ? 5.617 17.140 -11.911 1.00 42.78 167 THR A N 1
ATOM 1268 C CA . THR A 1 167 ? 5.844 16.398 -10.655 1.00 42.78 167 THR A CA 1
ATOM 1269 C C . THR A 1 167 ? 5.907 17.340 -9.446 1.00 42.78 167 THR A C 1
ATOM 1271 O O . THR A 1 167 ? 5.390 17.009 -8.380 1.00 42.78 167 THR A O 1
ATOM 1274 N N . TYR A 1 168 ? 6.459 18.549 -9.621 1.00 45.00 168 TYR A N 1
ATOM 1275 C CA . TYR A 1 168 ? 6.422 19.597 -8.593 1.00 45.00 168 TYR A CA 1
ATOM 1276 C C . TYR A 1 168 ? 4.994 20.111 -8.343 1.00 45.00 168 TYR A C 1
ATOM 1278 O O . TYR A 1 168 ? 4.639 20.393 -7.201 1.00 45.00 168 TYR A O 1
ATOM 1286 N N . GLY A 1 169 ? 4.151 20.152 -9.380 1.00 45.72 169 GLY A N 1
ATOM 1287 C CA . GLY A 1 169 ? 2.732 20.503 -9.271 1.00 45.72 169 GLY A CA 1
ATOM 1288 C C . GLY A 1 169 ? 1.907 19.459 -8.509 1.00 45.72 169 GLY A C 1
ATOM 1289 O O . GLY A 1 169 ? 1.150 19.822 -7.614 1.00 45.72 169 GLY A O 1
ATOM 1290 N N . CYS A 1 170 ? 2.106 18.163 -8.783 1.00 49.06 170 CYS A N 1
ATOM 1291 C CA . CYS A 1 170 ? 1.391 17.079 -8.090 1.00 49.06 170 CYS A CA 1
ATOM 1292 C C . CYS A 1 170 ? 1.751 16.963 -6.601 1.00 49.06 170 CYS A C 1
ATOM 1294 O O . CYS A 1 170 ? 0.873 16.671 -5.789 1.00 49.06 170 CYS A O 1
ATOM 1296 N N . CYS A 1 171 ? 3.003 17.241 -6.214 1.00 49.72 171 CYS A N 1
ATOM 1297 C CA . CYS A 1 171 ? 3.344 17.376 -4.793 1.00 49.72 171 CYS A CA 1
ATOM 1298 C C . CYS A 1 171 ? 2.555 18.519 -4.136 1.00 49.72 171 CYS A C 1
ATOM 1300 O O . CYS A 1 171 ? 2.053 18.348 -3.026 1.00 49.72 171 CYS A O 1
ATOM 1302 N N . GLY A 1 172 ? 2.361 19.646 -4.831 1.00 54.47 172 GLY A N 1
ATOM 1303 C CA . GLY A 1 172 ? 1.521 20.752 -4.357 1.00 54.47 172 GLY A CA 1
ATOM 1304 C C . GLY A 1 172 ? 0.083 20.321 -4.043 1.00 54.47 172 GLY A C 1
ATOM 1305 O O . GLY A 1 172 ? -0.442 20.650 -2.979 1.00 54.47 172 GLY A O 1
ATOM 1306 N N . CYS A 1 173 ? -0.516 19.496 -4.907 1.00 57.34 173 CYS A N 1
ATOM 1307 C CA . CYS A 1 173 ? -1.877 18.974 -4.737 1.00 57.34 173 CYS A CA 1
ATOM 1308 C C . CYS A 1 173 ? -2.040 18.066 -3.507 1.00 57.34 173 CYS A C 1
ATOM 1310 O O . CYS A 1 173 ? -3.121 18.022 -2.933 1.00 57.34 173 CYS A O 1
ATOM 1312 N N . ALA A 1 174 ? -0.987 17.353 -3.093 1.00 61.06 174 ALA A N 1
ATOM 1313 C CA . ALA A 1 174 ? -0.992 16.544 -1.871 1.00 61.06 174 ALA A CA 1
ATOM 1314 C C . ALA A 1 174 ? -0.724 17.383 -0.611 1.00 61.06 174 ALA A C 1
ATOM 1316 O O . ALA A 1 174 ? -1.200 17.059 0.476 1.00 61.06 174 ALA A O 1
ATOM 1317 N N . THR A 1 175 ? 0.014 18.486 -0.761 1.00 64.69 175 THR A N 1
ATOM 1318 C CA . THR A 1 175 ? 0.413 19.344 0.360 1.00 64.69 175 THR A CA 1
ATOM 1319 C C . THR A 1 175 ? -0.777 20.129 0.913 1.00 64.69 175 THR A C 1
ATOM 1321 O O . THR A 1 175 ? -0.940 20.216 2.126 1.00 64.69 175 THR A O 1
ATOM 1324 N N . VAL A 1 176 ? -1.655 20.654 0.049 1.00 67.56 176 VAL A N 1
ATOM 1325 C CA . VAL A 1 176 ? -2.811 21.465 0.481 1.00 67.56 176 VAL A CA 1
ATOM 1326 C C . VAL A 1 176 ? -3.796 20.673 1.362 1.00 67.56 176 VAL A C 1
ATOM 1328 O O . VAL A 1 176 ? -4.075 21.125 2.473 1.00 67.56 176 VAL A O 1
ATOM 1331 N N . PRO A 1 177 ? -4.277 19.475 0.975 1.00 67.19 177 PRO A N 1
ATOM 1332 C CA . PRO A 1 177 ? -5.155 18.678 1.829 1.00 67.19 177 PRO A CA 1
ATOM 1333 C C . PRO A 1 177 ? -4.457 18.196 3.107 1.00 67.19 177 PRO A C 1
ATOM 1335 O O . PRO A 1 177 ? -5.100 18.113 4.150 1.00 67.19 177 PRO A O 1
ATOM 1338 N N . ALA A 1 178 ? -3.146 17.923 3.056 1.00 69.38 178 ALA A N 1
ATOM 1339 C CA . ALA A 1 178 ? -2.367 17.543 4.235 1.00 69.38 178 ALA A CA 1
ATOM 1340 C C . ALA A 1 178 ? -2.256 18.689 5.255 1.00 69.38 178 ALA A C 1
ATOM 1342 O O . ALA A 1 178 ? -2.390 18.455 6.455 1.00 69.38 178 ALA A O 1
ATOM 1343 N N . LEU A 1 179 ? -2.076 19.929 4.790 1.00 76.69 179 LEU A N 1
ATOM 1344 C CA . LEU A 1 179 ? -2.068 21.119 5.646 1.00 76.69 179 LEU A CA 1
ATOM 1345 C C . LEU A 1 179 ? -3.448 21.392 6.254 1.00 76.69 179 LEU A C 1
ATOM 1347 O O . LEU A 1 179 ? -3.537 21.693 7.442 1.00 76.69 179 LEU A O 1
ATOM 1351 N N . ILE A 1 180 ? -4.522 21.230 5.475 1.00 72.56 180 ILE A N 1
ATOM 1352 C CA . ILE A 1 180 ? -5.900 21.361 5.976 1.00 72.56 180 ILE A CA 1
ATOM 1353 C C . ILE A 1 180 ? -6.186 20.289 7.035 1.00 72.56 180 ILE A C 1
ATOM 1355 O O . ILE A 1 180 ? -6.698 20.605 8.105 1.00 72.56 180 ILE A O 1
ATOM 1359 N N . MET A 1 181 ? -5.794 19.037 6.785 1.00 78.75 181 MET A N 1
ATOM 1360 C CA . MET A 1 181 ? -5.913 17.950 7.757 1.00 78.75 181 MET A CA 1
ATOM 1361 C C . MET A 1 181 ? -5.158 18.271 9.055 1.00 78.75 181 MET A C 1
ATOM 1363 O O . MET A 1 181 ? -5.714 18.109 10.140 1.00 78.75 181 MET A O 1
ATOM 1367 N N . LEU A 1 182 ? -3.918 18.764 8.957 1.00 78.50 182 LEU A N 1
ATOM 1368 C CA . LEU A 1 182 ? -3.115 19.154 10.117 1.00 78.50 182 LEU A CA 1
ATOM 1369 C C . LEU A 1 182 ? -3.772 20.301 10.903 1.00 78.50 182 LEU A C 1
ATOM 1371 O O . LEU A 1 182 ? -3.839 20.237 12.128 1.00 78.50 182 LEU A O 1
ATOM 1375 N N . ALA A 1 183 ? -4.317 21.307 10.215 1.00 75.56 183 ALA A N 1
ATOM 1376 C CA . ALA A 1 183 ? -5.051 22.403 10.843 1.00 75.56 183 ALA A CA 1
ATOM 1377 C C . ALA A 1 183 ? -6.321 21.914 11.563 1.00 75.56 183 ALA A C 1
ATOM 1379 O O . ALA A 1 183 ? -6.577 22.319 12.696 1.00 75.56 183 ALA A O 1
ATOM 1380 N N . CYS A 1 184 ? -7.080 20.990 10.961 1.00 74.00 184 CYS A N 1
ATOM 1381 C CA . CYS A 1 184 ? -8.249 20.369 11.592 1.00 74.00 184 CYS A CA 1
ATOM 1382 C C . CYS A 1 184 ? -7.876 19.539 12.832 1.00 74.00 184 CYS A C 1
ATOM 1384 O O . CYS A 1 184 ? -8.607 19.569 13.823 1.00 74.00 184 CYS A O 1
ATOM 1386 N N . LEU A 1 185 ? -6.734 18.840 12.809 1.00 75.00 185 LEU A N 1
ATOM 1387 C CA . LEU A 1 185 ? -6.216 18.096 13.964 1.00 75.00 185 LEU A CA 1
ATOM 1388 C C . LEU A 1 185 ? -5.794 19.030 15.102 1.00 75.00 185 LEU A C 1
ATOM 1390 O O . LEU A 1 185 ? -6.154 18.783 16.250 1.00 75.00 185 LEU A O 1
ATOM 1394 N N . ILE A 1 186 ? -5.082 20.118 14.790 1.00 79.88 186 ILE A N 1
ATOM 1395 C CA . ILE A 1 186 ? -4.681 21.134 15.774 1.00 79.88 186 ILE A CA 1
ATOM 1396 C C . ILE A 1 186 ? -5.920 21.787 16.395 1.00 79.88 186 ILE A C 1
ATOM 1398 O O . ILE A 1 186 ? -5.998 21.931 17.613 1.00 79.88 186 ILE A O 1
ATOM 1402 N N . TRP A 1 187 ? -6.917 22.121 15.573 1.00 76.44 187 TRP A N 1
ATOM 1403 C CA . TRP A 1 187 ? -8.184 22.679 16.036 1.00 76.44 187 TRP A CA 1
ATOM 1404 C C . TRP A 1 187 ? -8.954 21.708 16.941 1.00 76.44 187 TRP A C 1
ATOM 1406 O O . TRP A 1 187 ? -9.399 22.082 18.025 1.00 76.44 187 TRP A O 1
ATOM 1416 N N . GLY A 1 188 ? -9.083 20.443 16.527 1.00 76.69 188 GLY A N 1
ATOM 1417 C CA . GLY A 1 188 ? -9.727 19.402 17.330 1.00 76.69 188 GLY A CA 1
ATOM 1418 C C . GLY A 1 188 ? -9.030 19.188 18.674 1.00 76.69 188 GLY A C 1
ATOM 1419 O O . GLY A 1 188 ? -9.701 19.030 19.693 1.00 76.69 188 GLY A O 1
ATOM 1420 N N . TRP A 1 189 ? -7.696 19.247 18.688 1.00 79.00 189 TRP A N 1
ATOM 1421 C CA . TRP A 1 189 ? -6.886 19.060 19.888 1.00 79.00 189 TRP A CA 1
ATOM 1422 C C . TRP A 1 189 ? -6.956 20.243 20.860 1.00 79.00 189 TRP A C 1
ATOM 1424 O O . TRP A 1 189 ? -7.198 20.029 22.045 1.00 79.00 189 TRP A O 1
ATOM 1434 N N . LEU A 1 190 ? -6.803 21.480 20.376 1.00 84.75 190 LEU A N 1
ATOM 1435 C CA . LEU A 1 190 ? -6.791 22.678 21.227 1.00 84.75 190 LEU A CA 1
ATOM 1436 C C . LEU A 1 190 ? -8.169 23.022 21.805 1.00 84.75 190 LEU A C 1
ATOM 1438 O O . LEU A 1 190 ? -8.256 23.485 22.938 1.00 84.75 190 LEU A O 1
ATOM 1442 N N . TYR A 1 191 ? -9.242 22.789 21.045 1.00 83.25 191 TYR A N 1
ATOM 1443 C CA . TYR A 1 191 ? -10.600 23.185 21.437 1.00 83.25 191 TYR A CA 1
ATOM 1444 C C . TYR A 1 191 ? -11.476 22.013 21.897 1.00 83.25 191 TYR A C 1
ATOM 1446 O O . TYR A 1 191 ? -12.664 22.202 22.149 1.00 83.25 191 TYR A O 1
ATOM 1454 N N . GLY A 1 192 ? -10.932 20.792 21.968 1.00 80.00 192 GLY A N 1
ATOM 1455 C CA . GLY A 1 192 ? -11.691 19.590 22.341 1.00 80.00 192 GLY A CA 1
ATOM 1456 C C . GLY A 1 192 ? -12.874 19.292 21.408 1.00 80.00 192 GLY A C 1
ATOM 1457 O O . GLY A 1 192 ? -13.831 18.623 21.800 1.00 80.00 192 GLY A O 1
ATOM 1458 N N . SER A 1 193 ? -12.845 19.815 20.179 1.00 78.69 193 SER A N 1
ATOM 1459 C CA . SER A 1 193 ? -13.969 19.753 19.248 1.00 78.69 193 SER A CA 1
ATOM 1460 C C . SER A 1 193 ? -13.986 18.422 18.499 1.00 78.69 193 SER A C 1
ATOM 1462 O O . SER A 1 193 ? -13.110 18.149 17.675 1.00 78.69 193 SER A O 1
ATOM 1464 N N . GLN A 1 194 ? -15.029 17.613 18.717 1.00 77.12 194 GLN A N 1
ATOM 1465 C CA . GLN A 1 194 ? -15.234 16.359 17.977 1.00 77.12 194 GLN A CA 1
ATOM 1466 C C . GLN A 1 194 ? -15.351 16.581 16.458 1.00 77.12 194 GLN A C 1
ATOM 1468 O O . GLN A 1 194 ? -14.904 15.744 15.673 1.00 77.12 194 GLN A O 1
ATOM 1473 N N . ASN A 1 195 ? -15.859 17.743 16.038 1.00 74.44 195 ASN A N 1
ATOM 1474 C CA . ASN A 1 195 ? -15.981 18.109 14.627 1.00 74.44 195 ASN A CA 1
ATOM 1475 C C . ASN A 1 195 ? -14.610 18.284 13.949 1.00 74.44 195 ASN A C 1
ATOM 1477 O O . ASN A 1 195 ? -14.465 17.954 12.773 1.00 74.44 195 ASN A O 1
ATOM 1481 N N . GLY A 1 196 ? -13.590 18.746 14.686 1.00 70.81 196 GLY A N 1
ATOM 1482 C CA . GLY A 1 196 ? -12.224 18.890 14.167 1.00 70.81 196 GLY A CA 1
ATOM 1483 C C . GLY A 1 196 ? -11.588 17.544 13.812 1.00 70.81 196 GLY A C 1
ATOM 1484 O O . GLY A 1 196 ? -11.015 17.387 12.733 1.00 70.81 196 GLY A O 1
ATOM 1485 N N . PHE A 1 197 ? -11.771 16.536 14.670 1.00 70.75 197 PHE A N 1
ATOM 1486 C CA . PHE A 1 197 ? -11.289 15.177 14.409 1.00 70.75 197 PHE A CA 1
ATOM 1487 C C . PHE A 1 197 ? -12.053 14.487 13.270 1.00 70.75 197 PHE A C 1
ATOM 1489 O O . PHE A 1 197 ? -11.436 13.807 12.451 1.00 70.75 197 PHE A O 1
ATOM 1496 N N . ALA A 1 198 ? -13.371 14.693 13.173 1.00 73.00 198 ALA A N 1
ATOM 1497 C CA . ALA A 1 198 ? -14.181 14.147 12.082 1.00 73.00 198 ALA A CA 1
ATOM 1498 C C . ALA A 1 198 ? -13.763 14.711 10.710 1.00 73.00 198 ALA A C 1
ATOM 1500 O O . ALA A 1 198 ? -13.574 13.954 9.758 1.00 73.00 198 ALA A O 1
ATOM 1501 N N . LEU A 1 199 ? -13.539 16.026 10.618 1.00 68.50 199 LEU A N 1
ATOM 1502 C CA . LEU A 1 199 ? -13.047 16.670 9.396 1.00 68.50 199 LEU A CA 1
ATOM 1503 C C . LEU A 1 199 ? -11.640 16.195 9.020 1.00 68.50 199 LEU A C 1
ATOM 1505 O O . LEU A 1 199 ? -11.384 15.904 7.852 1.00 68.50 199 LEU A O 1
ATOM 1509 N N . ALA A 1 200 ? -10.744 16.040 9.998 1.00 70.94 200 ALA A N 1
ATOM 1510 C CA . ALA A 1 200 ? -9.416 15.484 9.754 1.00 70.94 200 ALA A CA 1
ATOM 1511 C C . ALA A 1 200 ? -9.477 14.052 9.192 1.00 70.94 200 ALA A C 1
ATOM 1513 O O . ALA A 1 200 ? -8.738 13.726 8.264 1.00 70.94 200 ALA A O 1
ATOM 1514 N N . ALA A 1 201 ? -10.385 13.212 9.701 1.00 74.50 201 ALA A N 1
ATOM 1515 C CA . ALA A 1 201 ? -10.576 11.852 9.202 1.00 74.50 201 ALA A CA 1
ATOM 1516 C C . ALA A 1 201 ? -11.084 11.827 7.749 1.00 74.50 201 ALA A C 1
ATOM 1518 O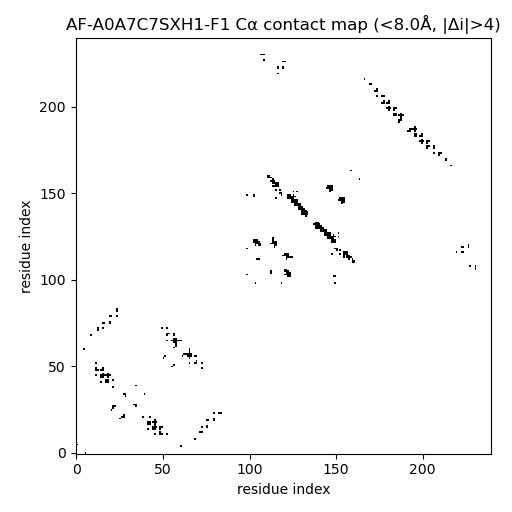 O . ALA A 1 201 ? -10.569 11.062 6.933 1.00 74.50 201 ALA A O 1
ATOM 1519 N N . ILE A 1 202 ? -12.037 12.697 7.396 1.00 72.62 202 ILE A N 1
ATOM 1520 C CA . ILE A 1 202 ? -12.532 12.832 6.014 1.00 72.62 202 ILE A CA 1
ATOM 1521 C C . ILE A 1 202 ? -11.391 13.252 5.077 1.00 72.62 202 ILE A C 1
ATOM 1523 O O . ILE A 1 202 ? -11.194 12.647 4.022 1.00 72.62 202 ILE A O 1
ATOM 1527 N N . MET A 1 203 ? -10.587 14.235 5.486 1.00 69.19 203 MET A N 1
ATOM 1528 C CA . MET A 1 203 ? -9.438 14.694 4.700 1.00 69.19 203 MET A CA 1
ATOM 1529 C C . MET A 1 203 ? -8.363 13.611 4.545 1.00 69.19 203 MET A C 1
ATOM 1531 O O . MET A 1 203 ? -7.780 13.484 3.468 1.00 69.19 203 MET A O 1
ATOM 1535 N N . ALA A 1 204 ? -8.143 12.781 5.568 1.00 72.94 204 ALA A N 1
ATOM 1536 C CA . ALA A 1 204 ? -7.228 11.644 5.495 1.00 72.94 204 ALA A CA 1
ATOM 1537 C C . ALA A 1 204 ? -7.678 10.599 4.459 1.00 72.94 204 ALA A C 1
ATOM 1539 O O . ALA A 1 204 ? -6.854 10.096 3.695 1.00 72.94 204 ALA A O 1
ATOM 1540 N N . VAL A 1 205 ? -8.981 10.305 4.383 1.00 74.94 205 VAL A N 1
ATOM 1541 C CA . VAL A 1 205 ? -9.535 9.382 3.376 1.00 74.94 205 VAL A CA 1
ATOM 1542 C C . VAL A 1 205 ? -9.367 9.948 1.965 1.00 74.94 205 VAL A C 1
ATOM 1544 O O . VAL A 1 205 ? -8.934 9.230 1.063 1.00 74.94 205 VAL A O 1
ATOM 1547 N N . LEU A 1 206 ? -9.635 11.242 1.773 1.00 70.12 206 LEU A N 1
ATOM 1548 C CA . LEU A 1 206 ? -9.477 11.913 0.477 1.00 70.12 206 LEU A CA 1
ATOM 1549 C C . LEU A 1 206 ? -8.009 12.017 0.024 1.00 70.12 206 LEU A C 1
ATOM 1551 O O . LEU A 1 206 ? -7.733 12.056 -1.174 1.00 70.12 206 LEU A O 1
ATOM 1555 N N . LEU A 1 207 ? -7.058 12.005 0.960 1.00 71.19 207 LEU A N 1
ATOM 1556 C CA . LEU A 1 207 ? -5.621 11.994 0.674 1.00 71.19 207 LEU A CA 1
ATOM 1557 C C . LEU A 1 207 ? -5.112 10.649 0.138 1.00 71.19 207 LEU A C 1
ATOM 1559 O O . LEU A 1 207 ? -4.126 10.633 -0.598 1.00 71.19 207 LEU A O 1
ATOM 1563 N N . LEU A 1 208 ? -5.761 9.525 0.460 1.00 69.88 208 LEU A N 1
ATOM 1564 C CA . LEU A 1 208 ? -5.320 8.188 0.037 1.00 69.88 208 LEU A CA 1
ATOM 1565 C C . LEU A 1 208 ? -5.133 8.035 -1.487 1.00 69.88 208 LEU A C 1
ATOM 1567 O O . LEU A 1 208 ? -4.050 7.601 -1.894 1.00 69.88 208 LEU A O 1
ATOM 1571 N N . PRO A 1 209 ? -6.102 8.393 -2.355 1.00 62.25 209 PRO A N 1
ATOM 1572 C CA . PRO A 1 209 ? -5.914 8.291 -3.805 1.00 62.25 209 PRO A CA 1
ATOM 1573 C C . PRO A 1 209 ? -4.804 9.218 -4.321 1.00 62.25 209 PRO A C 1
ATOM 1575 O O . PRO A 1 209 ? -4.026 8.820 -5.191 1.00 62.25 209 PRO 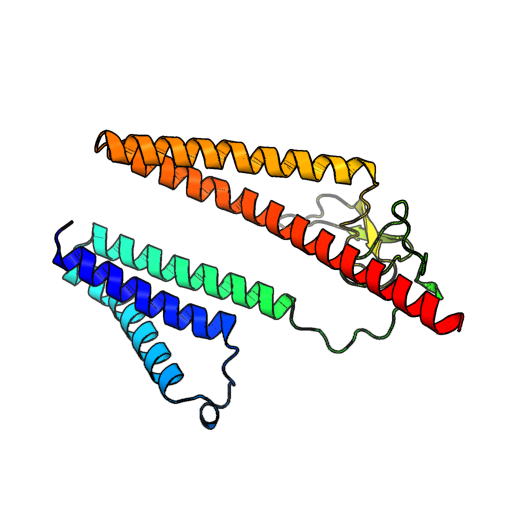A O 1
ATOM 1578 N N . ILE A 1 210 ? -4.670 10.418 -3.742 1.00 66.19 210 ILE A N 1
ATOM 1579 C CA . ILE A 1 210 ? -3.624 11.387 -4.101 1.00 66.19 210 ILE A CA 1
ATOM 1580 C C . ILE A 1 210 ? -2.239 10.812 -3.767 1.00 66.19 210 ILE A C 1
ATOM 1582 O O . ILE A 1 210 ? -1.333 10.821 -4.600 1.00 66.19 210 ILE A O 1
ATOM 1586 N N . MET A 1 211 ? -2.084 10.231 -2.577 1.00 65.31 211 MET A N 1
ATOM 1587 C CA . MET A 1 211 ? -0.843 9.588 -2.139 1.00 65.31 211 MET A CA 1
ATOM 1588 C C . MET A 1 211 ? -0.510 8.343 -2.963 1.00 65.31 211 MET A C 1
ATOM 1590 O O . MET A 1 211 ? 0.662 8.112 -3.266 1.00 65.31 211 MET A O 1
ATOM 1594 N N . GLY A 1 212 ? -1.515 7.564 -3.374 1.00 66.19 212 GLY A N 1
ATOM 1595 C CA . GLY A 1 212 ? -1.339 6.445 -4.301 1.00 66.19 212 GLY A CA 1
ATOM 1596 C C . GLY A 1 212 ? -0.723 6.896 -5.628 1.00 66.19 212 GLY A C 1
ATOM 1597 O O . GLY A 1 212 ? 0.254 6.306 -6.095 1.00 66.19 212 GLY A O 1
ATOM 1598 N N . PHE A 1 213 ? -1.228 7.998 -6.185 1.00 60.47 213 PHE A N 1
ATOM 1599 C CA . PHE A 1 213 ? -0.707 8.585 -7.418 1.00 60.47 213 PHE A CA 1
ATOM 1600 C C . PHE A 1 213 ? 0.722 9.126 -7.249 1.00 60.47 213 PHE A C 1
ATOM 1602 O O . PHE A 1 213 ? 1.604 8.795 -8.041 1.00 60.47 213 PHE A O 1
ATOM 1609 N N . VAL A 1 214 ? 1.000 9.883 -6.182 1.00 65.00 214 VAL A N 1
ATOM 1610 C CA . VAL A 1 214 ? 2.353 10.408 -5.905 1.00 65.00 214 VAL A CA 1
ATOM 1611 C C . VAL A 1 214 ? 3.359 9.270 -5.716 1.00 65.00 214 VAL A C 1
ATOM 1613 O O . VAL A 1 214 ? 4.440 9.292 -6.306 1.00 65.00 214 VAL A O 1
ATOM 1616 N N . THR A 1 215 ? 2.993 8.237 -4.954 1.00 68.00 215 THR A N 1
ATOM 1617 C CA . THR A 1 215 ? 3.850 7.067 -4.710 1.00 68.00 215 THR A CA 1
ATOM 1618 C C . THR A 1 215 ? 4.182 6.344 -6.016 1.00 68.00 215 THR A C 1
ATOM 1620 O O . THR A 1 215 ? 5.336 5.979 -6.250 1.00 68.00 215 THR A O 1
ATOM 1623 N N . TRP A 1 216 ? 3.197 6.191 -6.904 1.00 63.78 216 TRP A N 1
ATOM 1624 C CA . TRP A 1 216 ? 3.389 5.613 -8.233 1.00 63.78 216 TRP A CA 1
ATOM 1625 C C . TRP A 1 216 ? 4.376 6.422 -9.090 1.00 63.78 216 TRP A C 1
ATOM 1627 O O . TRP A 1 216 ? 5.300 5.853 -9.676 1.00 63.78 216 TRP A O 1
ATOM 1637 N N . PHE A 1 217 ? 4.257 7.753 -9.105 1.00 64.94 217 PHE A N 1
ATOM 1638 C CA . PHE A 1 217 ? 5.192 8.628 -9.822 1.00 64.94 217 PHE A CA 1
ATOM 1639 C C . PHE A 1 217 ? 6.622 8.536 -9.281 1.00 64.94 217 PHE A C 1
ATOM 1641 O O . PHE A 1 217 ? 7.578 8.419 -10.055 1.00 64.94 217 PHE A O 1
ATOM 1648 N N . VAL A 1 218 ? 6.781 8.547 -7.956 1.00 66.69 218 VAL A N 1
ATOM 1649 C CA . VAL A 1 218 ? 8.092 8.408 -7.303 1.00 66.69 218 VAL A CA 1
ATOM 1650 C C . VAL A 1 218 ? 8.729 7.060 -7.639 1.00 66.69 218 VAL A C 1
ATOM 1652 O O . VAL A 1 218 ? 9.925 7.004 -7.949 1.00 66.69 218 VAL A O 1
ATOM 1655 N N . TYR A 1 219 ? 7.942 5.980 -7.636 1.00 72.50 219 TYR A N 1
ATOM 1656 C CA . TYR A 1 219 ? 8.404 4.646 -8.016 1.00 72.50 219 TYR A CA 1
ATOM 1657 C C . TYR A 1 219 ? 8.978 4.630 -9.440 1.00 72.50 219 TYR A C 1
ATOM 1659 O O . TYR A 1 219 ? 10.117 4.205 -9.651 1.00 72.50 219 TYR A O 1
ATOM 1667 N N . LEU A 1 220 ? 8.224 5.155 -10.406 1.00 63.50 220 LEU A N 1
ATOM 1668 C CA . LEU A 1 220 ? 8.632 5.203 -11.809 1.00 63.50 220 LEU A CA 1
ATOM 1669 C C . LEU A 1 220 ? 9.903 6.037 -12.018 1.00 63.50 220 LEU A C 1
ATOM 1671 O O . LEU A 1 220 ? 10.845 5.591 -12.674 1.00 63.50 220 LEU A O 1
ATOM 1675 N N . HIS A 1 221 ? 9.973 7.213 -11.396 1.00 69.06 221 HIS A N 1
ATOM 1676 C CA . HIS A 1 221 ? 11.145 8.081 -11.479 1.00 69.06 221 HIS A CA 1
ATOM 1677 C C . HIS A 1 221 ? 12.400 7.433 -10.870 1.00 69.06 221 HIS A C 1
ATOM 1679 O O . HIS A 1 221 ? 13.502 7.554 -11.411 1.00 69.06 221 HIS A O 1
ATOM 1685 N N . THR A 1 222 ? 12.243 6.702 -9.766 1.00 69.75 222 THR A N 1
ATOM 1686 C CA . THR A 1 222 ? 13.351 5.977 -9.131 1.00 69.75 222 THR A CA 1
ATOM 1687 C C . THR A 1 222 ? 13.861 4.854 -10.033 1.00 69.75 222 THR A C 1
ATOM 1689 O O . THR A 1 222 ? 15.071 4.718 -10.214 1.00 69.75 222 THR A O 1
ATOM 1692 N N . ARG A 1 223 ? 12.957 4.089 -10.664 1.00 70.56 223 ARG A N 1
ATOM 1693 C CA . ARG A 1 223 ? 13.321 3.036 -11.628 1.00 70.56 223 ARG A CA 1
ATOM 1694 C C . ARG A 1 223 ? 14.080 3.594 -12.828 1.00 70.56 223 ARG A C 1
ATOM 1696 O O . ARG A 1 223 ? 15.127 3.050 -13.175 1.00 70.56 223 ARG A O 1
ATOM 1703 N N . TRP A 1 224 ? 13.605 4.703 -13.389 1.00 68.06 224 TRP A N 1
ATOM 1704 C CA . TRP A 1 224 ? 14.296 5.416 -14.459 1.00 68.06 224 TRP A CA 1
ATOM 1705 C C . TRP A 1 224 ? 15.717 5.820 -14.041 1.00 68.06 224 TRP A C 1
ATOM 1707 O O . TRP A 1 224 ? 16.684 5.474 -14.714 1.00 68.06 224 TRP A O 1
ATOM 1717 N N . ARG A 1 225 ? 15.882 6.490 -12.889 1.00 72.06 225 ARG A N 1
ATOM 1718 C CA . ARG A 1 225 ? 17.211 6.911 -12.401 1.00 72.06 225 ARG A CA 1
ATOM 1719 C C . ARG A 1 225 ? 18.171 5.739 -12.217 1.00 72.06 225 ARG A C 1
ATOM 1721 O O . ARG A 1 225 ? 19.346 5.860 -12.559 1.00 72.06 225 ARG A O 1
ATOM 1728 N N . SER A 1 226 ? 17.694 4.622 -11.678 1.00 72.69 226 SER A N 1
ATOM 1729 C CA . SER A 1 226 ? 18.509 3.415 -11.518 1.00 72.69 226 SER A CA 1
ATOM 1730 C C . SER A 1 226 ? 18.939 2.829 -12.860 1.00 72.69 226 SER A C 1
ATOM 1732 O O . SER A 1 226 ? 20.081 2.400 -12.991 1.00 72.69 226 SER A O 1
ATOM 1734 N N . TRP A 1 227 ? 18.067 2.850 -13.870 1.00 75.44 227 TRP A N 1
ATOM 1735 C CA . TRP A 1 227 ? 18.434 2.444 -15.225 1.00 75.44 227 TRP A CA 1
ATOM 1736 C C . TRP A 1 227 ? 19.520 3.350 -15.826 1.00 75.44 227 TRP A C 1
ATOM 1738 O O . TRP A 1 227 ? 20.550 2.835 -16.252 1.00 75.44 227 TRP A O 1
ATOM 1748 N N . VAL A 1 228 ? 19.371 4.677 -15.730 1.00 70.06 228 VAL A N 1
ATOM 1749 C CA . VAL A 1 228 ? 20.387 5.642 -16.201 1.00 70.06 228 VAL A CA 1
ATOM 1750 C C . VAL A 1 228 ? 21.752 5.398 -15.554 1.00 70.06 228 VAL A C 1
ATOM 1752 O O . VAL A 1 228 ? 22.781 5.450 -16.226 1.00 70.06 228 VAL A O 1
ATOM 1755 N N . LYS A 1 229 ? 21.781 5.120 -14.244 1.00 74.50 229 LYS A N 1
ATOM 1756 C CA . LYS A 1 229 ? 23.030 4.807 -13.535 1.00 74.50 229 LYS A CA 1
ATOM 1757 C C . LYS A 1 229 ? 23.702 3.547 -14.086 1.00 74.50 229 LYS A C 1
ATOM 1759 O O . LYS A 1 229 ? 24.908 3.571 -14.292 1.00 74.50 229 LYS A O 1
ATOM 1764 N N . ARG A 1 230 ? 22.932 2.485 -14.355 1.00 74.31 230 ARG A N 1
ATOM 1765 C CA . ARG A 1 230 ? 23.460 1.219 -14.897 1.00 74.31 230 ARG A CA 1
ATOM 1766 C C . ARG A 1 230 ? 24.093 1.394 -16.278 1.00 74.31 230 ARG A C 1
ATOM 1768 O O . ARG A 1 230 ? 25.185 0.879 -16.487 1.00 74.31 230 ARG A O 1
ATOM 1775 N N . GLN A 1 231 ? 23.468 2.177 -17.159 1.00 67.88 231 GLN A N 1
ATOM 1776 C CA . GLN A 1 231 ? 24.021 2.461 -18.490 1.00 67.88 231 GLN A CA 1
ATOM 1777 C C . GLN A 1 231 ? 25.363 3.200 -18.413 1.00 67.88 231 GLN A C 1
ATOM 1779 O O . GLN A 1 231 ? 26.326 2.826 -19.078 1.00 67.88 231 GLN A O 1
ATOM 1784 N N . ARG A 1 232 ? 25.477 4.198 -17.523 1.00 67.69 232 ARG A N 1
ATOM 1785 C CA . ARG A 1 232 ? 26.751 4.903 -17.310 1.00 67.69 232 ARG A CA 1
ATOM 1786 C C . ARG A 1 232 ? 27.855 3.953 -16.856 1.00 67.69 232 ARG A C 1
ATOM 1788 O O . ARG A 1 232 ? 28.936 3.994 -17.425 1.00 67.69 232 ARG A O 1
ATOM 1795 N N . THR A 1 233 ? 27.581 3.071 -15.898 1.00 68.00 233 THR A N 1
ATOM 1796 C CA . THR A 1 233 ? 28.575 2.100 -15.413 1.00 68.00 233 THR A CA 1
ATOM 1797 C C . THR A 1 233 ? 29.027 1.123 -16.504 1.00 68.00 233 THR A C 1
ATOM 1799 O O . THR A 1 233 ? 30.212 0.817 -16.575 1.00 68.00 233 THR A O 1
ATOM 1802 N N . GLN A 1 234 ? 28.123 0.681 -17.385 1.00 62.88 234 GLN A N 1
ATOM 1803 C CA . GLN A 1 234 ? 28.465 -0.203 -18.509 1.00 62.88 234 GLN A CA 1
ATOM 1804 C C . GLN A 1 234 ? 29.325 0.501 -19.572 1.00 62.88 234 GLN A C 1
ATOM 1806 O O . GLN A 1 234 ? 30.296 -0.082 -20.053 1.00 62.88 234 GLN A O 1
ATOM 1811 N N . SER A 1 235 ? 29.046 1.776 -19.869 1.00 58.19 235 SER A N 1
ATOM 1812 C CA . SER A 1 235 ? 29.869 2.567 -20.799 1.00 58.19 235 SER A CA 1
ATOM 1813 C C . SER A 1 235 ? 31.310 2.786 -20.309 1.00 58.19 235 SER A C 1
ATOM 1815 O O . SER A 1 235 ? 32.241 2.769 -21.112 1.00 58.19 235 SER A O 1
ATOM 1817 N N . THR A 1 236 ? 31.527 2.922 -18.992 1.00 57.47 236 THR A N 1
ATOM 1818 C CA . THR A 1 236 ? 32.878 3.084 -18.418 1.00 57.47 236 THR A CA 1
ATOM 1819 C C . THR A 1 236 ? 33.681 1.781 -18.426 1.00 57.47 236 THR A C 1
ATOM 1821 O O . THR A 1 236 ? 34.900 1.824 -18.504 1.00 57.47 236 THR A O 1
ATOM 1824 N N . SER A 1 237 ? 33.019 0.619 -18.369 1.00 56.44 237 SER A N 1
ATOM 1825 C CA . SER A 1 237 ? 33.688 -0.693 -18.420 1.00 56.44 237 SER A CA 1
ATOM 1826 C C . SER A 1 237 ? 34.077 -1.161 -19.825 1.00 56.44 237 SER A C 1
ATOM 1828 O O . SER A 1 237 ? 34.879 -2.074 -19.944 1.00 56.44 237 SER A O 1
ATOM 1830 N N . GLN A 1 238 ? 33.510 -0.573 -20.882 1.00 51.78 238 GLN A N 1
ATOM 1831 C CA . GLN A 1 238 ? 33.865 -0.900 -22.272 1.00 51.78 238 GLN A CA 1
ATOM 1832 C C . GLN A 1 238 ? 34.964 0.009 -22.848 1.00 51.78 238 GLN A C 1
ATOM 1834 O O . GLN A 1 238 ? 35.434 -0.229 -23.955 1.00 51.78 238 GLN A O 1
ATOM 1839 N N . THR A 1 239 ? 35.357 1.056 -22.119 1.00 50.00 239 THR A N 1
ATOM 1840 C CA . THR A 1 239 ? 36.341 2.064 -22.555 1.00 50.00 239 THR A CA 1
ATOM 1841 C C . THR A 1 239 ? 37.667 2.016 -21.786 1.00 50.00 239 THR A C 1
ATOM 1843 O O . THR A 1 239 ? 38.530 2.855 -22.041 1.00 50.00 239 THR A O 1
ATOM 1846 N N . GLY A 1 240 ? 37.846 1.052 -20.875 1.00 41.44 240 GLY A N 1
ATOM 1847 C CA . GLY A 1 240 ? 39.103 0.782 -20.163 1.00 41.44 240 GLY A CA 1
ATOM 1848 C C . GLY A 1 240 ? 39.618 -0.612 -20.470 1.00 41.44 240 GLY A C 1
ATOM 1849 O O . GLY A 1 240 ? 40.855 -0.754 -20.556 1.00 41.44 240 GLY A O 1
#

Mean predicted aligned error: 16.72 Å

Solvent-accessible surface area (backbone atoms only — not comparable to full-atom values): 13412 Å² total; per-residue (Å²): 132,57,74,67,56,54,52,52,51,51,53,34,52,50,32,34,48,52,28,41,46,43,64,58,71,65,63,68,61,91,52,71,86,79,49,60,69,68,61,57,52,44,41,51,48,10,50,50,31,48,48,40,33,71,73,44,24,39,81,75,62,35,62,75,52,10,53,50,46,31,52,51,54,51,49,54,50,50,52,40,50,50,51,40,52,53,48,63,73,60,49,81,64,75,78,70,72,77,79,56,72,93,43,45,67,44,86,65,91,53,66,85,55,45,37,28,84,88,77,66,42,29,36,40,82,26,77,43,82,46,66,53,54,50,101,85,67,49,74,75,52,75,49,76,41,64,13,27,52,78,78,60,46,68,42,86,36,72,61,49,66,74,54,66,61,45,55,62,53,55,53,50,66,50,45,55,54,51,50,52,24,51,51,25,41,52,48,14,66,77,68,70,36,68,66,22,48,53,51,22,52,54,38,52,60,65,42,50,65,52,50,54,52,52,52,52,53,52,52,54,54,51,54,50,53,54,48,50,52,52,46,54,57,53,58,58,67,76,76,113

Secondary structure (DSSP, 8-state):
--HHHHHHHHHHHHHHHHHHHHHHHS---S-TTSS-HHHHHHHHHHHHHHHIIIIIHHHHH-HHHHHHHHHHHHHHHHHHHHHHHHHHHTS--S-PPPPPGGGEEESS--TTS-EETTTTEEEPEEEEEE--B-TTS-B---EEEEEETTT--B-TT---GGGGGHHHHHHHHHHHHHHHHHHHHHHHHHH--HHHHHHHHHHHHHHHHHHHHHHHHHHHHHHHHHHHHHHHHHHHHS--

Foldseek 3Di:
DDPVLVVLLVQLLVLLLQLLCCVLPVVADPPPVPDDPVNVVSNVSNVVSLVCLPPPQCVVVNPVSSVVSNVSSVVSVVVSVVSNVVVVVVDDDPPDPQQPPVFAPDLADDLQAQADLVNLGGGDWDKDWDFDADPVRDGPDIDIATARPGPRHGSPPPDHPVCVVCLVVLVVVLVVLVVQLVVLVVVCVVVVDPVSPVSSVVSVVVSVVSVVVNVVVVVSVVSNVVSNVVSVVVVVVVVD

Radius of gyration: 24.51 Å; Cα contacts (8 Å, |Δi|>4): 237; chains: 1; bounding box: 63×49×62 Å

pLDDT: mean 70.38, std 11.65, range [40.69, 89.75]